Protein AF-A0A960UJ47-F1 (afdb_monomer)

Structure (mmCIF, N/CA/C/O backbone):
data_AF-A0A960UJ47-F1
#
_entry.id   AF-A0A960UJ47-F1
#
loop_
_atom_site.group_PDB
_atom_site.id
_atom_site.type_symbol
_atom_site.label_atom_id
_atom_site.label_alt_id
_atom_site.label_comp_id
_atom_site.label_asym_id
_atom_site.label_entity_id
_atom_site.label_seq_id
_atom_site.pdbx_PDB_ins_code
_atom_site.Cartn_x
_atom_site.Cartn_y
_atom_site.Cartn_z
_atom_site.occupancy
_atom_site.B_iso_or_equiv
_atom_site.auth_seq_id
_atom_site.auth_comp_id
_atom_site.auth_asym_id
_atom_site.auth_atom_id
_atom_site.pdbx_PDB_model_num
ATOM 1 N N . MET A 1 1 ? 0.747 18.000 50.242 1.00 57.09 1 MET A N 1
ATOM 2 C CA . MET A 1 1 ? 1.764 17.833 49.171 1.00 57.09 1 MET A CA 1
ATOM 3 C C . MET A 1 1 ? 2.047 16.376 48.770 1.00 57.09 1 MET A C 1
ATOM 5 O O . MET A 1 1 ? 2.475 16.151 47.645 1.00 57.09 1 MET A O 1
ATOM 9 N N . THR A 1 2 ? 1.786 15.368 49.611 1.00 59.59 2 THR A N 1
ATOM 10 C CA . THR A 1 2 ? 2.073 13.946 49.301 1.00 59.59 2 THR A CA 1
ATOM 11 C C . THR A 1 2 ? 1.108 13.319 48.282 1.00 59.59 2 THR A C 1
ATOM 13 O O . THR A 1 2 ? 1.510 12.462 47.501 1.00 59.59 2 THR A O 1
ATOM 16 N N . TYR A 1 3 ? -0.149 13.775 48.247 1.00 59.59 3 TYR A N 1
ATOM 17 C CA . TYR A 1 3 ? -1.187 13.257 47.341 1.00 59.59 3 TYR A CA 1
ATOM 18 C C . TYR A 1 3 ? -0.952 13.652 45.871 1.00 59.59 3 TYR A C 1
ATOM 20 O O . TYR A 1 3 ? -1.046 12.808 44.986 1.00 59.59 3 TYR A O 1
ATOM 28 N N . GLN A 1 4 ? -0.541 14.901 45.612 1.00 64.44 4 GLN A N 1
ATOM 29 C CA . GLN A 1 4 ? -0.205 15.382 44.262 1.00 64.44 4 GLN A CA 1
ATOM 30 C C . GLN A 1 4 ? 0.982 14.634 43.645 1.00 64.44 4 GLN A C 1
ATOM 32 O O . GLN A 1 4 ? 0.950 14.312 42.463 1.00 64.44 4 GLN A O 1
ATOM 37 N N . ARG A 1 5 ? 2.008 14.306 44.444 1.00 65.31 5 ARG A N 1
ATOM 38 C CA . ARG A 1 5 ? 3.162 13.525 43.972 1.00 65.31 5 ARG A CA 1
ATOM 39 C C . ARG A 1 5 ? 2.775 12.097 43.579 1.00 65.31 5 ARG A C 1
ATOM 41 O O . ARG A 1 5 ? 3.246 11.619 42.558 1.00 65.31 5 ARG A O 1
ATOM 48 N N . ARG A 1 6 ? 1.880 11.445 44.335 1.00 73.69 6 ARG A N 1
ATOM 49 C CA . ARG A 1 6 ? 1.390 10.089 44.020 1.00 73.69 6 ARG A CA 1
ATOM 50 C C . ARG A 1 6 ? 0.507 10.060 42.770 1.00 73.69 6 ARG A C 1
ATOM 52 O O . ARG A 1 6 ? 0.646 9.149 41.963 1.00 73.69 6 ARG A O 1
ATOM 59 N N . LEU A 1 7 ? -0.341 11.074 42.581 1.00 74.56 7 LEU A N 1
ATOM 60 C CA . LEU A 1 7 ? -1.187 11.192 41.389 1.00 74.56 7 LEU A CA 1
ATOM 61 C C . LEU A 1 7 ? -0.347 11.354 40.109 1.00 74.56 7 LEU A C 1
ATOM 63 O O . LEU A 1 7 ? -0.623 10.709 39.101 1.00 74.56 7 LEU A O 1
ATOM 67 N N . LEU A 1 8 ? 0.718 12.163 40.172 1.00 71.31 8 LEU A N 1
ATOM 68 C CA . LEU A 1 8 ? 1.620 12.399 39.042 1.00 71.31 8 LEU A CA 1
ATOM 69 C C . LEU A 1 8 ? 2.411 11.142 38.654 1.00 71.31 8 LEU A C 1
ATOM 71 O O . LEU A 1 8 ? 2.591 10.875 37.471 1.00 71.31 8 LEU A O 1
ATOM 75 N N . THR A 1 9 ? 2.841 10.338 39.632 1.00 74.81 9 THR A N 1
ATOM 76 C CA . THR A 1 9 ? 3.524 9.061 39.369 1.00 74.81 9 THR A CA 1
ATOM 77 C C . THR A 1 9 ? 2.591 8.034 38.723 1.00 74.81 9 THR A C 1
ATOM 79 O O . THR A 1 9 ? 3.008 7.347 37.799 1.00 74.81 9 THR A O 1
ATOM 82 N N . ILE A 1 10 ? 1.324 7.955 39.148 1.00 77.12 10 ILE A N 1
ATOM 83 C CA . ILE A 1 10 ? 0.337 7.040 38.547 1.00 77.12 10 ILE A CA 1
ATOM 84 C C . ILE A 1 10 ? 0.025 7.449 37.100 1.00 77.12 10 ILE A C 1
ATOM 86 O O . ILE A 1 10 ? 0.052 6.603 36.211 1.00 77.12 10 ILE A O 1
ATOM 90 N N . LEU A 1 11 ? -0.190 8.743 36.842 1.00 71.19 11 LEU A N 1
ATOM 91 C CA . LEU A 1 11 ? -0.388 9.273 35.485 1.00 71.19 11 LEU A CA 1
ATOM 92 C C . LEU A 1 11 ? 0.825 9.025 34.577 1.00 71.19 11 LEU A C 1
ATOM 94 O O . LEU A 1 11 ? 0.652 8.683 33.410 1.00 71.19 11 LEU A O 1
ATOM 98 N N . LEU A 1 12 ? 2.044 9.138 35.112 1.00 69.88 12 LEU A N 1
ATOM 99 C CA . LEU A 1 12 ? 3.274 8.849 34.373 1.00 69.88 12 LEU A CA 1
ATOM 100 C C . LEU A 1 12 ? 3.396 7.357 34.020 1.00 69.88 12 LEU A C 1
ATOM 102 O O . LEU A 1 12 ? 3.723 7.027 32.884 1.00 69.88 12 LEU A O 1
ATOM 106 N N . VAL A 1 13 ? 3.094 6.453 34.959 1.00 65.81 13 VAL A N 1
ATOM 107 C CA . VAL A 1 13 ? 3.124 4.997 34.720 1.00 65.81 13 VAL A CA 1
ATOM 108 C C . VAL A 1 13 ? 2.064 4.583 33.696 1.00 65.81 13 VAL A C 1
ATOM 110 O O . VAL A 1 13 ? 2.365 3.804 32.794 1.00 65.81 13 VAL A O 1
ATOM 113 N N . ILE A 1 14 ? 0.856 5.150 33.774 1.00 61.19 14 ILE A N 1
ATOM 114 C CA . ILE A 1 14 ? -0.208 4.911 32.788 1.00 61.19 14 ILE A CA 1
ATOM 115 C C . ILE A 1 14 ? 0.196 5.455 31.408 1.00 61.19 14 ILE A C 1
ATOM 117 O O . ILE A 1 14 ? -0.002 4.773 30.406 1.00 61.19 14 ILE A O 1
ATOM 121 N N . GLY A 1 15 ? 0.819 6.636 31.339 1.00 59.34 15 GLY A N 1
ATOM 122 C CA . GLY A 1 15 ? 1.296 7.220 30.080 1.00 59.34 15 GLY A CA 1
ATOM 123 C C . GLY A 1 15 ? 2.399 6.399 29.398 1.00 59.34 15 GLY A C 1
ATOM 124 O O . GLY A 1 15 ? 2.394 6.237 28.175 1.00 59.34 15 GLY A O 1
ATOM 125 N N . VAL A 1 16 ? 3.316 5.816 30.176 1.00 56.25 16 VAL A N 1
ATOM 126 C CA . VAL A 1 16 ? 4.362 4.924 29.646 1.00 56.25 16 VAL A CA 1
ATOM 127 C C . VAL A 1 16 ? 3.775 3.568 29.233 1.00 56.25 16 VAL A C 1
ATOM 129 O O . VAL A 1 16 ? 4.131 3.052 28.177 1.00 56.25 16 VAL A O 1
ATOM 132 N N . ALA A 1 17 ? 2.816 3.022 29.988 1.00 55.81 17 ALA A N 1
ATOM 133 C CA . ALA A 1 17 ? 2.132 1.781 29.618 1.00 55.81 17 ALA A CA 1
ATOM 134 C C . ALA A 1 17 ? 1.283 1.933 28.340 1.00 55.81 17 ALA A C 1
ATOM 136 O O . ALA A 1 17 ? 1.269 1.037 27.500 1.00 55.81 17 ALA A O 1
ATOM 137 N N . ALA A 1 18 ? 0.630 3.084 28.150 1.00 53.47 18 ALA A N 1
ATOM 138 C CA . ALA A 1 18 ? -0.216 3.347 26.987 1.00 53.47 18 ALA A CA 1
ATOM 139 C C . ALA A 1 18 ? 0.575 3.474 25.671 1.00 53.47 18 ALA A C 1
ATOM 141 O O . ALA A 1 18 ? 0.093 3.049 24.622 1.00 53.47 18 ALA A O 1
ATOM 142 N N . SER A 1 19 ? 1.804 4.003 25.709 1.00 51.50 19 SER A N 1
ATOM 143 C CA . SER A 1 19 ? 2.655 4.109 24.509 1.00 51.50 19 SER A CA 1
ATOM 144 C C . SER A 1 19 ? 3.286 2.772 24.085 1.00 51.50 19 SER A C 1
ATOM 146 O O . SER A 1 19 ? 3.607 2.594 22.911 1.00 51.50 19 SER A O 1
ATOM 148 N N . GLY A 1 20 ? 3.381 1.795 24.996 1.00 55.72 20 GLY A N 1
ATOM 149 C CA . GLY A 1 20 ? 3.789 0.419 24.685 1.00 55.72 20 GLY A CA 1
ATOM 150 C C . GLY A 1 20 ? 2.740 -0.402 23.918 1.00 55.72 20 GLY A C 1
ATOM 151 O O . GLY A 1 20 ? 3.090 -1.405 23.294 1.00 55.72 20 GLY A O 1
ATOM 152 N N . CYS A 1 21 ? 1.472 0.023 23.913 1.00 72.25 21 CYS A N 1
ATOM 153 C CA . CYS A 1 21 ? 0.375 -0.739 23.310 1.00 72.25 21 CYS A CA 1
ATOM 154 C C . CYS A 1 21 ? 0.414 -0.763 21.775 1.00 72.25 21 CYS A C 1
ATOM 156 O O . CYS A 1 21 ? 0.176 -1.813 21.182 1.00 72.25 21 CYS A O 1
ATOM 158 N N . VAL A 1 22 ? 0.748 0.359 21.128 1.00 76.94 22 VAL A N 1
ATOM 159 C CA . VAL A 1 22 ? 0.740 0.464 19.654 1.00 76.94 22 VAL A CA 1
ATOM 160 C C . VAL A 1 22 ? 1.832 -0.413 19.042 1.00 76.94 22 VAL A C 1
ATOM 162 O O . VAL A 1 22 ? 1.564 -1.233 18.169 1.00 76.94 22 VAL A O 1
ATOM 165 N N . TYR A 1 23 ? 3.070 -0.299 19.537 1.00 78.81 23 TYR A N 1
ATOM 166 C CA . TYR A 1 23 ? 4.195 -1.073 19.005 1.00 78.81 23 TYR A CA 1
ATOM 167 C C . TYR A 1 23 ? 3.982 -2.583 19.174 1.00 78.81 23 TYR A C 1
ATOM 169 O O . TYR A 1 23 ? 4.289 -3.365 18.276 1.00 78.81 23 TYR A O 1
ATOM 177 N N . TRP A 1 24 ? 3.423 -3.004 20.309 1.00 83.94 24 TRP A N 1
ATOM 178 C CA . TRP A 1 24 ? 3.125 -4.412 20.540 1.00 83.94 24 TRP A CA 1
ATOM 179 C C . TRP A 1 24 ? 2.003 -4.933 19.633 1.00 83.94 24 TRP A C 1
ATOM 181 O O . TRP A 1 24 ? 2.104 -6.053 19.135 1.00 83.94 24 TRP A O 1
ATOM 191 N N . ARG A 1 25 ? 0.970 -4.123 19.355 1.00 88.19 25 ARG A N 1
ATOM 192 C CA . ARG A 1 25 ? -0.069 -4.474 18.373 1.00 88.19 25 ARG A CA 1
ATOM 193 C C . ARG A 1 25 ? 0.484 -4.570 16.956 1.00 88.19 25 ARG A C 1
ATOM 195 O O . ARG A 1 25 ? 0.167 -5.534 16.273 1.00 88.19 25 ARG A O 1
ATOM 202 N N . LEU A 1 26 ? 1.366 -3.658 16.548 1.00 87.94 26 LEU A N 1
ATOM 203 C CA . LEU A 1 26 ? 2.057 -3.734 15.255 1.00 87.94 26 LEU A CA 1
ATOM 204 C C . LEU A 1 26 ? 2.930 -4.989 15.131 1.00 87.94 26 LEU A C 1
ATOM 206 O O . LEU A 1 26 ? 2.927 -5.643 14.092 1.00 87.94 26 LEU A O 1
ATOM 210 N N . LEU A 1 27 ? 3.643 -5.362 16.197 1.00 89.06 27 LEU A N 1
ATOM 211 C CA . LEU A 1 27 ? 4.425 -6.598 16.222 1.00 89.06 27 LEU A CA 1
ATOM 212 C C . LEU A 1 27 ? 3.527 -7.838 16.116 1.00 89.06 27 LEU A C 1
ATOM 214 O O . LEU A 1 27 ? 3.830 -8.756 15.363 1.00 89.06 27 LEU A O 1
ATOM 218 N N . LYS A 1 28 ? 2.400 -7.863 16.833 1.00 92.62 28 LYS A N 1
ATOM 219 C CA . LYS A 1 28 ? 1.415 -8.943 16.700 1.00 92.62 28 LYS A CA 1
ATOM 220 C C . LYS A 1 28 ? 0.797 -9.004 15.312 1.00 92.62 28 LYS A C 1
ATOM 222 O O . LYS A 1 28 ? 0.645 -10.092 14.779 1.00 92.62 28 LYS A O 1
ATOM 227 N N . PHE A 1 29 ? 0.476 -7.855 14.730 1.00 93.56 29 PHE A N 1
ATOM 228 C CA . PHE A 1 29 ? -0.033 -7.770 13.369 1.00 93.56 29 PHE A CA 1
ATOM 229 C C . PHE A 1 29 ? 0.982 -8.329 12.364 1.00 93.56 29 PHE A C 1
ATOM 231 O O . PHE A 1 29 ? 0.607 -9.107 11.496 1.00 93.56 29 PHE A O 1
ATOM 238 N N . LYS A 1 30 ? 2.281 -8.043 12.540 1.00 93.56 30 LYS A N 1
ATOM 239 C CA . LYS A 1 30 ? 3.348 -8.691 11.761 1.00 93.56 30 LYS A CA 1
ATOM 240 C C . LYS A 1 30 ? 3.306 -10.217 11.894 1.00 93.56 30 LYS A C 1
ATOM 242 O O . LYS A 1 30 ? 3.358 -10.900 10.884 1.00 93.56 30 LYS A O 1
ATOM 247 N N . HIS A 1 31 ? 3.150 -10.760 13.101 1.00 94.38 31 HIS A N 1
ATOM 248 C CA . HIS A 1 31 ? 2.992 -12.211 13.272 1.00 94.38 31 HIS A CA 1
ATOM 249 C C . HIS A 1 31 ? 1.725 -12.760 12.596 1.00 94.38 31 HIS A C 1
ATOM 251 O O . HIS A 1 31 ? 1.772 -13.826 12.004 1.00 94.38 31 HIS A O 1
ATOM 257 N N . GLN A 1 32 ? 0.612 -12.021 12.592 1.00 96.06 32 GLN A N 1
ATOM 258 C CA . GLN A 1 32 ? -0.582 -12.441 11.847 1.00 96.06 32 GLN A CA 1
ATOM 259 C C . GLN A 1 32 ? -0.364 -12.481 10.333 1.00 96.06 32 GLN A C 1
ATOM 261 O O . GLN A 1 32 ? -1.009 -13.275 9.653 1.00 96.06 32 GLN A O 1
ATOM 266 N N . LEU A 1 33 ? 0.497 -11.610 9.798 1.00 95.12 33 LEU A N 1
ATOM 267 C CA . LEU A 1 33 ? 0.878 -11.647 8.387 1.00 95.12 33 LEU A CA 1
ATOM 268 C C . LEU A 1 33 ? 1.741 -12.872 8.071 1.00 95.12 33 LEU A C 1
ATOM 270 O O . LEU A 1 33 ? 1.636 -13.395 6.971 1.00 95.12 33 LEU A O 1
ATOM 274 N N . ASP A 1 34 ? 2.541 -13.353 9.025 1.00 93.25 34 ASP A N 1
ATOM 275 C CA . ASP A 1 34 ? 3.292 -14.606 8.880 1.00 93.25 34 ASP A CA 1
ATOM 276 C C . ASP A 1 34 ? 2.335 -15.804 8.761 1.00 93.25 34 ASP A C 1
ATOM 278 O O . ASP A 1 34 ? 2.416 -16.597 7.825 1.00 93.25 34 ASP A O 1
ATOM 282 N N . ASP A 1 35 ? 1.314 -15.836 9.621 1.00 95.00 35 ASP A N 1
ATOM 283 C CA . ASP A 1 35 ? 0.220 -16.811 9.586 1.00 95.00 35 ASP A CA 1
ATOM 284 C C . ASP A 1 35 ? -0.969 -16.305 8.737 1.00 95.00 35 ASP A C 1
ATOM 286 O O . ASP A 1 35 ? -2.129 -16.291 9.179 1.00 95.00 35 ASP A O 1
ATOM 290 N N . PHE A 1 36 ? -0.686 -15.847 7.507 1.00 94.12 36 PHE A N 1
ATOM 291 C CA . PHE A 1 36 ? -1.643 -15.095 6.682 1.00 94.12 36 PHE A CA 1
ATOM 292 C C . PHE A 1 36 ? -2.984 -15.816 6.502 1.00 94.12 36 PHE A C 1
ATOM 294 O O . PHE A 1 36 ? -4.036 -15.232 6.742 1.00 94.12 36 PHE A O 1
ATOM 301 N N . HIS A 1 37 ? -2.969 -17.089 6.096 1.00 93.31 37 HIS A N 1
ATOM 302 C CA . HIS A 1 37 ? -4.192 -17.839 5.780 1.00 93.31 37 HIS A CA 1
ATOM 303 C C . HIS A 1 37 ? -5.064 -18.153 7.001 1.00 93.31 37 HIS A C 1
ATOM 305 O O . HIS A 1 37 ? -6.250 -18.456 6.837 1.00 93.31 37 HIS A O 1
ATOM 311 N N . GLU A 1 38 ? -4.507 -18.093 8.211 1.00 96.12 38 GLU A N 1
ATOM 312 C CA . GLU A 1 38 ? -5.267 -18.254 9.451 1.00 96.12 38 GLU A CA 1
ATOM 313 C C . GLU A 1 38 ? -5.948 -16.946 9.858 1.00 96.12 38 GLU A C 1
ATOM 315 O O . GLU A 1 38 ? -7.085 -16.965 10.335 1.00 96.12 38 GLU A O 1
ATOM 320 N N . ASN A 1 39 ? -5.284 -15.811 9.622 1.00 97.12 39 ASN A N 1
ATOM 321 C CA . ASN A 1 39 ? -5.702 -14.503 10.124 1.00 97.12 39 ASN A CA 1
ATOM 322 C C . ASN A 1 39 ? -6.411 -13.626 9.091 1.00 97.12 39 ASN A C 1
ATOM 324 O O . ASN A 1 39 ? -7.158 -12.723 9.474 1.00 97.12 39 ASN A O 1
ATOM 328 N N . PHE A 1 40 ? -6.222 -13.895 7.802 1.00 95.69 40 PHE A N 1
ATOM 329 C CA . PHE A 1 40 ? -6.748 -13.087 6.715 1.00 95.69 40 PHE A CA 1
ATOM 330 C C . PHE A 1 40 ? -7.309 -13.937 5.575 1.00 95.69 40 PHE A C 1
ATOM 332 O O . PHE A 1 40 ? -6.947 -15.097 5.370 1.00 95.69 40 PHE A O 1
ATOM 339 N N . ALA A 1 41 ? -8.212 -13.337 4.808 1.00 93.25 41 ALA A N 1
ATOM 340 C CA . ALA A 1 41 ? -8.701 -13.898 3.559 1.00 93.25 41 ALA A CA 1
ATOM 341 C C . ALA A 1 41 ? -9.044 -12.780 2.577 1.00 93.25 41 ALA A C 1
ATOM 343 O O . ALA A 1 41 ? -9.567 -11.743 2.982 1.00 93.25 41 ALA A O 1
ATOM 344 N N . PHE A 1 42 ? -8.797 -13.013 1.290 1.00 89.81 42 PHE A N 1
ATOM 345 C CA . PHE A 1 42 ? -9.392 -12.190 0.246 1.00 89.81 42 PHE A CA 1
ATOM 346 C C . PHE A 1 42 ? -10.830 -12.635 0.008 1.00 89.81 42 PHE A C 1
ATOM 348 O O . PHE A 1 42 ? -11.111 -13.830 -0.110 1.00 89.81 42 PHE A O 1
ATOM 355 N N . GLN A 1 43 ? -11.745 -11.673 -0.030 1.00 88.12 43 GLN A N 1
ATOM 356 C CA . GLN A 1 43 ? -13.123 -11.932 -0.406 1.00 88.12 43 GLN A CA 1
ATOM 357 C C . GLN A 1 43 ? -13.211 -11.999 -1.933 1.00 88.12 43 GLN A C 1
ATOM 359 O O . GLN A 1 43 ? -12.829 -11.059 -2.623 1.00 88.12 43 GLN A O 1
ATOM 364 N N . SER A 1 44 ? -13.709 -13.118 -2.463 1.00 64.12 44 SER A N 1
ATOM 365 C CA . SER A 1 44 ? -13.879 -13.342 -3.905 1.00 64.12 44 SER A CA 1
ATOM 366 C C . SER A 1 44 ? -15.120 -12.622 -4.454 1.00 64.12 44 SER A C 1
ATOM 368 O O . SER A 1 44 ? -16.012 -13.254 -5.021 1.00 64.12 44 SER A O 1
ATOM 370 N N . ASP A 1 45 ? -15.219 -11.311 -4.239 1.00 65.44 45 ASP A N 1
ATOM 371 C CA . ASP A 1 45 ? -16.251 -10.457 -4.831 1.00 65.44 45 ASP A CA 1
ATOM 372 C C . ASP A 1 45 ? -15.644 -9.349 -5.713 1.00 65.44 45 ASP A C 1
ATOM 374 O O . ASP A 1 45 ? -14.454 -9.351 -6.023 1.00 65.44 45 ASP A O 1
ATOM 378 N N . SER A 1 46 ? -16.480 -8.429 -6.207 1.00 57.62 46 SER A N 1
ATOM 379 C CA . SER A 1 46 ? -16.057 -7.345 -7.107 1.00 57.62 46 SER A CA 1
ATOM 380 C C . SER A 1 46 ? -15.124 -6.319 -6.454 1.00 57.62 46 SER A C 1
ATOM 382 O O . SER A 1 46 ? -14.567 -5.470 -7.151 1.00 57.62 46 SER A O 1
ATOM 384 N N . THR A 1 47 ? -14.988 -6.355 -5.129 1.00 64.44 47 THR A N 1
ATOM 385 C CA . THR A 1 47 ? -14.154 -5.452 -4.342 1.00 64.44 47 THR A CA 1
ATOM 386 C C . THR A 1 47 ? -12.972 -6.233 -3.798 1.00 64.44 47 THR A C 1
ATOM 388 O O . THR A 1 47 ? -13.125 -7.144 -2.996 1.00 64.44 47 THR A O 1
ATOM 391 N N . TYR A 1 48 ? -11.767 -5.881 -4.231 1.00 85.50 48 TYR A N 1
ATOM 392 C CA . TYR A 1 48 ? -10.543 -6.545 -3.793 1.00 85.50 48 TYR A CA 1
ATOM 393 C C . TYR A 1 48 ? -10.260 -6.221 -2.327 1.00 85.50 48 TYR A C 1
ATOM 395 O O . TYR A 1 48 ? -9.608 -5.229 -1.991 1.00 85.50 48 TYR A O 1
ATOM 403 N N . THR A 1 49 ? -10.849 -7.051 -1.469 1.00 92.75 49 THR A N 1
ATOM 404 C CA . THR A 1 49 ? -11.035 -6.793 -0.046 1.00 92.75 49 THR A CA 1
ATOM 405 C C . THR A 1 49 ? -10.315 -7.855 0.753 1.00 92.75 49 THR A C 1
ATOM 407 O O . THR A 1 49 ? -10.623 -9.044 0.653 1.00 92.75 49 THR A O 1
ATOM 410 N N . LEU A 1 50 ? -9.378 -7.418 1.583 1.00 93.94 50 LEU A N 1
ATOM 411 C CA . LEU A 1 50 ? -8.792 -8.238 2.626 1.00 93.94 50 LEU A CA 1
ATOM 412 C C . LEU A 1 50 ? -9.680 -8.170 3.862 1.00 93.94 50 LEU A C 1
ATOM 414 O O . LEU A 1 50 ? -9.922 -7.092 4.405 1.00 93.94 50 LEU A O 1
ATOM 418 N N . VAL A 1 51 ? -10.134 -9.325 4.325 1.00 95.62 51 VAL A N 1
ATOM 419 C CA . VAL A 1 51 ? -10.897 -9.471 5.561 1.00 95.62 51 VAL A CA 1
ATOM 420 C C . VAL A 1 51 ? -9.971 -10.011 6.641 1.00 95.62 51 VAL A C 1
ATOM 422 O O . VAL A 1 51 ? -9.329 -11.045 6.450 1.00 95.62 51 VAL A O 1
ATOM 425 N N . SER A 1 52 ? -9.913 -9.323 7.780 1.00 96.62 52 SER A N 1
ATOM 426 C CA . SER A 1 52 ? -9.247 -9.820 8.980 1.00 96.62 52 SER A CA 1
ATOM 427 C C . SER A 1 52 ? -10.210 -10.697 9.774 1.00 96.62 52 SER A C 1
ATOM 429 O O . SER A 1 52 ? -11.305 -10.272 10.131 1.00 96.62 52 SER A O 1
ATOM 431 N N . ARG A 1 53 ? -9.802 -11.934 10.055 1.00 97.12 53 ARG A N 1
ATOM 432 C CA . ARG A 1 53 ? -10.562 -12.876 10.893 1.00 97.12 53 ARG A CA 1
ATOM 433 C C . ARG A 1 53 ? -10.360 -12.611 12.381 1.00 97.12 53 ARG A C 1
ATOM 435 O O . ARG A 1 53 ? -11.231 -12.917 13.187 1.00 97.12 53 ARG A O 1
ATOM 442 N N . HIS A 1 54 ? -9.209 -12.045 12.729 1.00 96.25 54 HIS A N 1
ATOM 443 C CA . HIS A 1 54 ? -8.810 -11.741 14.098 1.00 96.25 54 HIS A CA 1
ATOM 444 C C . HIS A 1 54 ? -8.265 -10.305 14.146 1.00 96.25 54 HIS A C 1
ATOM 446 O O . HIS A 1 54 ? -7.050 -10.118 14.232 1.00 96.25 54 HIS A O 1
ATOM 452 N N . PRO A 1 55 ? -9.124 -9.281 14.027 1.00 95.88 55 PRO A N 1
ATOM 453 C CA . PRO A 1 55 ? -8.671 -7.903 13.903 1.00 95.88 55 PRO A CA 1
ATOM 454 C C . PRO A 1 55 ? -7.969 -7.438 15.190 1.00 95.88 55 PRO A C 1
ATOM 456 O O . PRO A 1 55 ? -8.437 -7.688 16.301 1.00 95.88 55 PRO A O 1
ATOM 459 N N . LEU A 1 56 ? -6.811 -6.786 15.041 1.00 94.62 56 LEU A N 1
ATOM 460 C CA . LEU A 1 56 ? -5.979 -6.324 16.166 1.00 94.62 56 LEU A CA 1
ATOM 461 C C . LEU A 1 56 ? -5.693 -4.824 16.152 1.00 94.62 56 LEU A C 1
ATOM 463 O O . LEU A 1 56 ? -5.539 -4.233 17.220 1.00 94.62 56 LEU A O 1
ATOM 467 N N . LEU A 1 57 ? -5.542 -4.232 14.966 1.00 95.12 57 LEU A N 1
ATOM 468 C CA . LEU A 1 57 ? -5.193 -2.820 14.823 1.00 95.12 57 LEU A CA 1
ATOM 469 C C . LEU A 1 57 ? -6.428 -1.963 15.049 1.00 95.12 57 LEU A C 1
ATOM 471 O O . LEU A 1 57 ? -7.464 -2.241 14.453 1.00 95.12 57 LEU A O 1
ATOM 475 N N . SER A 1 58 ? -6.315 -0.925 15.872 1.00 94.75 58 SER A N 1
ATOM 476 C CA . SER A 1 58 ? -7.426 -0.005 16.088 1.00 94.75 58 SER A CA 1
ATOM 477 C C . SER A 1 58 ? -7.466 1.134 15.066 1.00 94.75 58 SER A C 1
ATOM 479 O O . SER A 1 58 ? -6.472 1.397 14.380 1.00 94.75 58 SER A O 1
ATOM 481 N N . GLY A 1 59 ? -8.573 1.878 15.004 1.00 93.19 59 GLY A N 1
ATOM 482 C CA . GLY A 1 59 ? -8.652 3.120 14.231 1.00 93.19 59 GLY A CA 1
ATOM 483 C C . GLY A 1 59 ? -7.541 4.101 14.607 1.00 93.19 59 GLY A C 1
ATOM 484 O O . GLY A 1 59 ? -6.885 4.669 13.737 1.00 93.19 59 GLY A O 1
ATOM 485 N N . GLY A 1 60 ? -7.247 4.223 15.904 1.00 91.81 60 GLY A N 1
ATOM 486 C CA . GLY A 1 60 ? -6.137 5.042 16.396 1.00 91.81 60 GLY A CA 1
ATOM 487 C C . GLY A 1 60 ? -4.747 4.559 15.955 1.00 91.81 60 GLY A C 1
ATOM 488 O O . GLY A 1 60 ? -3.857 5.388 15.761 1.00 91.81 60 GLY A O 1
ATOM 489 N N . ASP A 1 61 ? -4.544 3.250 15.764 1.00 92.06 61 ASP A N 1
ATOM 490 C CA . ASP A 1 61 ? -3.288 2.729 15.206 1.00 92.06 61 ASP A CA 1
ATOM 491 C C . ASP A 1 61 ? -3.137 3.142 13.738 1.00 92.06 61 ASP A C 1
ATOM 493 O O . ASP A 1 61 ? -2.070 3.611 13.340 1.00 92.06 61 ASP A O 1
ATOM 497 N N . ILE A 1 62 ? -4.210 3.028 12.948 1.00 92.06 62 ILE A N 1
ATOM 498 C CA . ILE A 1 62 ? -4.215 3.440 11.539 1.00 92.06 62 ILE A CA 1
ATOM 499 C C . ILE A 1 62 ? -4.020 4.950 11.411 1.00 92.06 62 ILE A C 1
ATOM 501 O O . ILE A 1 62 ? -3.157 5.380 10.649 1.00 92.06 62 ILE A O 1
ATOM 505 N N . ASP A 1 63 ? -4.707 5.759 12.217 1.00 88.88 63 ASP A N 1
ATOM 506 C CA . ASP A 1 63 ? -4.497 7.212 12.253 1.00 88.88 63 ASP A CA 1
ATOM 507 C C . ASP A 1 63 ? -3.051 7.566 12.639 1.00 88.88 63 ASP A C 1
ATOM 509 O O . ASP A 1 63 ? -2.464 8.506 12.100 1.00 88.88 63 ASP A O 1
ATOM 513 N N . GLY A 1 64 ? -2.449 6.789 13.544 1.00 86.62 64 GLY A N 1
ATOM 514 C CA . GLY A 1 64 ? -1.056 6.939 13.956 1.00 86.62 64 GLY A CA 1
ATOM 515 C C . GLY A 1 64 ? -0.037 6.590 12.868 1.00 86.62 64 GLY A C 1
ATOM 516 O O . GLY A 1 64 ? 1.033 7.194 12.846 1.00 86.62 64 GLY A O 1
ATOM 517 N N . ILE A 1 65 ? -0.353 5.648 11.974 1.00 86.62 65 ILE A N 1
ATOM 518 C CA . ILE A 1 65 ? 0.495 5.257 10.831 1.00 86.62 65 ILE A CA 1
ATOM 519 C C . ILE A 1 65 ? 0.318 6.232 9.667 1.00 86.62 65 ILE A C 1
ATOM 521 O O . ILE A 1 65 ? 1.297 6.689 9.079 1.00 86.62 65 ILE A O 1
ATOM 525 N N . MET A 1 66 ? -0.933 6.554 9.334 1.00 87.38 66 MET A N 1
ATOM 526 C CA . MET A 1 66 ? -1.260 7.464 8.239 1.00 87.38 66 MET A CA 1
ATOM 527 C C . MET A 1 66 ? -0.815 8.891 8.582 1.00 87.38 66 MET A C 1
ATOM 529 O O . MET A 1 66 ? -0.365 9.635 7.714 1.00 87.38 66 MET A O 1
ATOM 533 N N . GLU A 1 67 ? -0.912 9.276 9.860 1.00 87.38 67 GLU A N 1
ATOM 534 C CA . GLU A 1 67 ? -0.603 10.610 10.390 1.00 87.38 67 GLU A CA 1
ATOM 535 C C . GLU A 1 67 ? -1.308 11.764 9.646 1.00 87.38 67 GLU A C 1
ATOM 537 O O . GLU A 1 67 ? -0.862 12.922 9.680 1.00 87.38 67 GLU A O 1
ATOM 542 N N . VAL A 1 68 ? -2.402 11.435 8.962 1.00 87.50 68 VAL A N 1
ATOM 543 C CA . VAL A 1 68 ? -3.256 12.307 8.159 1.00 87.50 68 VAL A CA 1
ATOM 544 C C . VAL A 1 68 ? -4.700 11.844 8.310 1.00 87.50 68 VAL A C 1
ATOM 546 O O . VAL A 1 68 ? -4.969 10.653 8.457 1.00 87.50 68 VAL A O 1
ATOM 549 N N . GLU A 1 69 ? -5.625 12.798 8.266 1.00 88.44 69 GLU A N 1
ATOM 550 C CA . GLU A 1 69 ? -7.056 12.504 8.287 1.00 88.44 69 GLU A CA 1
ATOM 551 C C . GLU A 1 69 ? -7.490 11.821 6.982 1.00 88.44 69 GLU A C 1
ATOM 553 O O . GLU A 1 69 ? -6.985 12.198 5.916 1.00 88.44 69 GLU A O 1
ATOM 558 N N . PRO A 1 70 ? -8.431 10.861 7.039 1.00 92.50 70 PRO A N 1
ATOM 559 C CA . PRO A 1 70 ? -9.025 10.291 5.838 1.00 92.50 70 PRO A CA 1
ATOM 560 C C . PRO A 1 70 ? -9.752 11.363 5.020 1.00 92.50 70 PRO A C 1
ATOM 562 O O . PRO A 1 70 ? -10.254 12.356 5.554 1.00 92.50 70 PRO A O 1
ATOM 565 N N . THR A 1 71 ? -9.819 11.145 3.711 1.00 93.00 71 THR A N 1
ATOM 566 C CA . THR A 1 71 ? -10.574 11.977 2.768 1.00 93.00 71 THR A CA 1
ATOM 567 C C . THR A 1 71 ? -12.074 11.916 3.062 1.00 93.00 71 THR A C 1
ATOM 569 O O . THR A 1 71 ? -12.760 12.933 2.980 1.00 93.00 71 THR A O 1
ATOM 572 N N . GLU A 1 72 ? -12.580 10.744 3.450 1.00 93.38 72 GLU A N 1
ATOM 573 C CA . GLU A 1 72 ? -13.979 10.539 3.828 1.00 93.38 72 GLU A CA 1
ATOM 574 C C . GLU A 1 72 ? -14.079 9.589 5.030 1.00 93.38 72 GLU A C 1
ATOM 576 O O . GLU A 1 72 ? -13.294 8.650 5.167 1.00 93.38 72 GLU A O 1
ATOM 581 N N . ARG A 1 73 ? -15.071 9.830 5.896 1.00 95.00 73 ARG A N 1
ATOM 582 C CA . ARG A 1 73 ? -15.518 8.877 6.917 1.00 95.00 73 ARG A CA 1
ATOM 583 C C . ARG A 1 73 ? -16.995 8.579 6.702 1.00 95.00 73 ARG A C 1
ATOM 585 O O . ARG A 1 73 ? -17.788 9.511 6.578 1.00 95.00 73 ARG A O 1
ATOM 592 N N . ALA A 1 74 ? -17.373 7.307 6.687 1.00 95.56 74 ALA A N 1
ATOM 593 C CA . ALA A 1 74 ? -18.763 6.908 6.492 1.00 95.56 74 ALA A CA 1
ATOM 594 C C . ALA A 1 74 ? -19.088 5.619 7.243 1.00 95.56 74 ALA A C 1
ATOM 596 O O . ALA A 1 74 ? -18.269 4.713 7.301 1.00 95.56 74 ALA A O 1
ATOM 597 N N . THR A 1 75 ? -20.308 5.484 7.760 1.00 96.50 75 THR A N 1
ATOM 598 C CA . THR A 1 75 ? -20.772 4.213 8.336 1.00 96.50 75 THR A CA 1
ATOM 599 C C . THR A 1 75 ? -21.590 3.457 7.298 1.00 96.50 75 THR A C 1
ATOM 601 O O . THR A 1 75 ? -22.615 3.960 6.833 1.00 96.50 75 THR A O 1
ATOM 604 N N . ARG A 1 76 ? -21.141 2.261 6.900 1.00 94.56 76 ARG A N 1
ATOM 605 C CA . ARG A 1 76 ? -21.797 1.445 5.863 1.00 94.56 76 ARG A CA 1
ATOM 606 C C . ARG A 1 76 ? -21.706 -0.033 6.229 1.00 94.56 76 ARG A C 1
ATOM 608 O O . ARG A 1 76 ? -20.623 -0.539 6.502 1.00 94.56 76 ARG A O 1
ATOM 615 N N . GLY A 1 77 ? -22.850 -0.721 6.234 1.00 91.31 77 GLY A N 1
ATOM 616 C CA . GLY A 1 77 ? -22.909 -2.156 6.543 1.00 91.31 77 GLY A CA 1
ATOM 617 C C . GLY A 1 77 ? -22.455 -2.511 7.965 1.00 91.31 77 GLY A C 1
ATOM 618 O O . GLY A 1 77 ? -21.896 -3.580 8.159 1.00 91.31 77 GLY A O 1
ATOM 619 N N . GLY A 1 78 ? -22.650 -1.610 8.935 1.00 94.00 78 GLY A N 1
ATOM 620 C CA . GLY A 1 78 ? -22.216 -1.802 10.325 1.00 94.00 78 GLY A CA 1
ATOM 621 C C . GLY A 1 78 ? -20.751 -1.448 10.603 1.00 94.00 78 GLY A C 1
ATOM 622 O O . GLY A 1 78 ? -20.365 -1.416 11.763 1.00 94.00 78 GLY A O 1
ATOM 623 N N . LEU A 1 79 ? -19.963 -1.118 9.576 1.00 96.75 79 LEU A N 1
ATOM 624 C CA . LEU A 1 79 ? -18.561 -0.722 9.716 1.00 96.75 79 LEU A CA 1
ATOM 625 C C . LEU A 1 79 ? -18.401 0.797 9.639 1.00 96.75 79 LEU A C 1
ATOM 627 O O . LEU A 1 79 ? -19.068 1.455 8.831 1.00 96.75 79 LEU A O 1
ATOM 631 N N . GLU A 1 80 ? -17.481 1.347 10.430 1.00 97.81 80 GLU A N 1
ATOM 632 C CA . GLU A 1 80 ? -16.922 2.680 10.186 1.00 97.81 80 GLU A CA 1
ATOM 633 C C . GLU A 1 80 ? -15.861 2.558 9.090 1.00 97.81 80 GLU A C 1
ATOM 635 O O . GLU A 1 80 ? -14.878 1.847 9.252 1.00 97.81 80 GLU A O 1
ATOM 640 N N . TRP A 1 81 ? -16.053 3.238 7.968 1.00 97.56 81 TRP A N 1
ATOM 641 C CA . TRP A 1 81 ? -15.106 3.285 6.862 1.00 97.56 81 TRP A CA 1
ATOM 642 C C . TRP A 1 81 ? -14.311 4.580 6.879 1.00 97.56 81 TRP A C 1
ATOM 644 O O . TRP A 1 81 ? -14.865 5.656 7.126 1.00 97.56 81 TRP A O 1
ATOM 654 N N . ARG A 1 82 ? -13.021 4.464 6.568 1.00 96.75 82 ARG A N 1
ATOM 655 C CA . ARG A 1 82 ? -12.096 5.577 6.359 1.00 96.75 82 ARG A CA 1
ATOM 656 C C . ARG A 1 82 ? -11.451 5.437 4.989 1.00 96.75 82 ARG A C 1
ATOM 658 O O . ARG A 1 82 ? -10.695 4.491 4.759 1.00 96.75 82 ARG A O 1
ATOM 665 N N . ASP A 1 83 ? -11.729 6.393 4.113 1.00 95.56 83 ASP A N 1
ATOM 666 C CA . ASP A 1 83 ? -11.236 6.392 2.738 1.00 95.56 83 ASP A CA 1
ATOM 667 C C . ASP A 1 83 ? -10.049 7.346 2.618 1.00 95.56 83 ASP A C 1
ATOM 669 O O . ASP A 1 83 ? -10.112 8.499 3.047 1.00 95.56 83 ASP A O 1
ATOM 673 N N . TYR A 1 84 ? -8.972 6.885 1.990 1.00 94.56 84 TYR A N 1
ATOM 674 C CA . TYR A 1 84 ? -7.784 7.680 1.700 1.00 94.56 84 TYR A CA 1
ATOM 675 C C . TYR A 1 84 ? -7.579 7.727 0.188 1.00 94.56 84 TYR A C 1
ATOM 677 O O . TYR A 1 84 ? -7.124 6.751 -0.414 1.00 94.56 84 TYR A O 1
ATOM 685 N N . ALA A 1 85 ? -7.946 8.856 -0.426 1.00 95.00 85 ALA A N 1
ATOM 686 C CA . ALA A 1 85 ? -7.886 9.048 -1.870 1.00 95.00 85 ALA A CA 1
ATOM 687 C C . ALA A 1 85 ? -6.602 9.782 -2.281 1.00 95.00 85 ALA A C 1
ATOM 689 O O . ALA A 1 85 ? -6.423 10.974 -2.022 1.00 95.00 85 ALA A O 1
ATOM 690 N N . PHE A 1 86 ? -5.707 9.065 -2.950 1.00 95.06 86 PHE A N 1
ATOM 691 C CA . PHE A 1 86 ? -4.424 9.572 -3.419 1.00 95.06 86 PHE A CA 1
ATOM 692 C C . PHE A 1 86 ? -4.497 9.922 -4.905 1.00 95.06 86 PHE A C 1
ATOM 694 O O . PHE A 1 86 ? -4.518 9.043 -5.768 1.00 95.06 86 PHE A O 1
ATOM 701 N N . ALA A 1 87 ? -4.517 11.216 -5.211 1.00 95.00 87 ALA A N 1
ATOM 702 C CA . ALA A 1 87 ? -4.461 11.719 -6.577 1.00 95.00 87 ALA A CA 1
ATOM 703 C C . ALA A 1 87 ? -3.008 11.803 -7.057 1.00 95.00 87 ALA A C 1
ATOM 705 O O . ALA A 1 87 ? -2.110 12.144 -6.288 1.00 95.00 87 ALA A O 1
ATOM 706 N N . LYS A 1 88 ? -2.763 11.502 -8.331 1.00 95.50 88 LYS A N 1
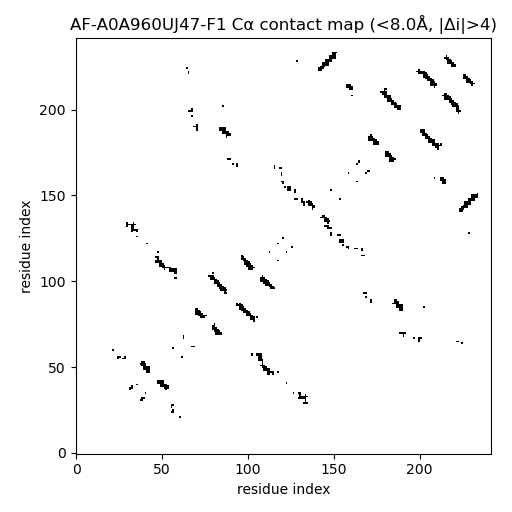ATOM 707 C CA . LYS A 1 88 ? -1.419 11.562 -8.914 1.00 95.50 88 LYS A CA 1
ATOM 708 C C . LYS A 1 88 ? -0.896 13.005 -8.980 1.00 95.50 88 LYS A C 1
ATOM 710 O O . LYS A 1 88 ? -1.667 13.937 -9.210 1.00 95.50 88 LYS A O 1
ATOM 715 N N . GLU A 1 89 ? 0.406 13.193 -8.761 1.00 93.25 89 GLU A N 1
ATOM 716 C CA . GLU A 1 89 ? 1.078 14.502 -8.759 1.00 93.25 89 GLU A CA 1
ATOM 717 C C . GLU A 1 89 ? 2.300 14.481 -9.709 1.00 93.25 89 GLU A C 1
ATOM 719 O O . GLU A 1 89 ? 3.279 13.798 -9.404 1.00 93.25 89 GLU A O 1
ATOM 724 N N . PRO A 1 90 ? 2.296 15.228 -10.834 1.00 92.88 90 PRO A N 1
ATOM 725 C CA . PRO A 1 90 ? 1.213 16.086 -11.318 1.00 92.88 90 PRO A CA 1
ATOM 726 C C . PRO A 1 90 ? -0.011 15.279 -11.803 1.00 92.88 90 PRO A C 1
ATOM 728 O O . PRO A 1 90 ? 0.133 14.106 -12.152 1.00 92.88 90 PRO A O 1
ATOM 731 N N . PRO A 1 91 ? -1.209 15.893 -11.850 1.00 91.88 91 PRO A N 1
ATOM 732 C CA . PRO A 1 91 ? -2.393 15.241 -12.401 1.00 91.88 91 PRO A CA 1
ATOM 733 C C . PRO A 1 91 ? -2.211 14.915 -13.888 1.00 91.88 91 PRO A C 1
ATOM 735 O O . PRO A 1 91 ? -1.794 15.776 -14.661 1.00 91.88 91 PRO A O 1
ATOM 738 N N . ASP A 1 92 ? -2.579 13.702 -14.298 1.00 90.50 92 ASP A N 1
ATOM 739 C CA . ASP A 1 92 ? -2.519 13.239 -15.695 1.00 90.50 92 ASP A CA 1
ATOM 740 C C . ASP A 1 92 ? -3.862 12.685 -16.211 1.00 90.50 92 ASP A C 1
ATOM 742 O O . ASP A 1 92 ? -3.928 12.090 -17.283 1.00 90.50 92 ASP A O 1
ATOM 746 N N . GLY A 1 93 ? -4.939 12.878 -15.442 1.00 88.75 93 GLY A N 1
ATOM 747 C CA . GLY A 1 93 ? -6.271 12.341 -15.730 1.00 88.75 93 GLY A CA 1
ATOM 748 C C . GLY A 1 93 ? -6.521 10.930 -15.187 1.00 88.75 93 GLY A C 1
ATOM 749 O O . GLY A 1 93 ? -7.654 10.458 -15.270 1.00 88.75 93 GLY A O 1
ATOM 750 N N . SER A 1 94 ? -5.519 10.272 -14.594 1.00 90.12 94 SER A N 1
ATOM 751 C CA . SER A 1 94 ? -5.712 8.981 -13.926 1.00 90.12 94 SER A CA 1
ATOM 752 C C . SER A 1 94 ? -6.628 9.124 -12.701 1.00 90.12 94 SER A C 1
ATOM 754 O O . SER A 1 94 ? -6.503 10.101 -11.953 1.00 90.12 94 SER A O 1
ATOM 756 N N . PRO A 1 95 ? -7.529 8.156 -12.446 1.00 91.31 95 PRO A N 1
ATOM 757 C CA . PRO A 1 95 ? -8.344 8.159 -11.237 1.00 91.31 95 PRO A CA 1
ATOM 758 C C . PRO A 1 95 ? -7.464 8.012 -9.983 1.00 91.31 95 PRO A C 1
ATOM 760 O O . PRO A 1 95 ? -6.412 7.366 -10.047 1.00 91.31 95 PRO A O 1
ATOM 763 N N . PRO A 1 96 ? -7.885 8.565 -8.830 1.00 93.69 96 PRO A N 1
ATOM 764 C CA . PRO A 1 96 ? -7.134 8.432 -7.589 1.00 93.69 96 PRO A CA 1
ATOM 765 C C . PRO A 1 96 ? -7.043 6.969 -7.138 1.00 93.69 96 PRO A C 1
ATOM 767 O O . PRO A 1 96 ? -7.932 6.153 -7.401 1.00 93.69 96 PRO A O 1
ATOM 770 N N . LEU A 1 97 ? -5.974 6.645 -6.414 1.00 94.38 97 LEU A N 1
ATOM 771 C CA . LEU A 1 97 ? -5.857 5.387 -5.684 1.00 94.38 97 LEU A CA 1
ATOM 772 C C . LEU A 1 97 ? -6.604 5.535 -4.359 1.00 94.38 97 LEU A C 1
ATOM 774 O O . LEU A 1 97 ? -6.203 6.340 -3.519 1.00 94.38 97 LEU A O 1
ATOM 778 N N . VAL A 1 98 ? -7.691 4.788 -4.178 1.00 94.56 98 VAL A N 1
ATOM 779 C CA . VAL A 1 98 ? -8.513 4.858 -2.963 1.00 94.56 98 VAL A CA 1
ATOM 780 C C . VAL A 1 98 ? -8.298 3.601 -2.135 1.00 94.56 98 VAL A C 1
ATOM 782 O O . VAL A 1 98 ? -8.681 2.514 -2.557 1.00 94.56 98 VAL A O 1
ATOM 785 N N . TYR A 1 99 ? -7.690 3.766 -0.963 1.00 94.19 99 TYR A N 1
ATOM 786 C CA . TYR A 1 99 ? -7.630 2.725 0.063 1.00 94.19 99 TYR A CA 1
ATOM 787 C C . TYR A 1 99 ? -8.775 2.944 1.042 1.00 94.19 99 TYR A C 1
ATOM 789 O O . TYR A 1 99 ? -8.951 4.071 1.512 1.00 94.19 99 TYR A O 1
ATOM 797 N N . ARG A 1 100 ? -9.529 1.891 1.368 1.00 95.88 100 ARG A N 1
ATOM 798 C CA . ARG A 1 100 ? -10.590 1.973 2.382 1.00 95.88 100 ARG A CA 1
ATOM 799 C C . ARG A 1 100 ? -10.308 1.037 3.535 1.00 95.88 100 ARG A C 1
ATOM 801 O O . ARG A 1 100 ? -10.061 -0.148 3.331 1.00 95.88 100 ARG A O 1
ATOM 808 N N . PHE A 1 101 ? -10.388 1.565 4.746 1.00 97.38 101 PHE A N 1
ATOM 809 C CA . PHE A 1 101 ? -10.209 0.803 5.974 1.00 97.38 101 PHE A CA 1
ATOM 810 C C . PHE A 1 101 ? -11.549 0.734 6.700 1.00 97.38 101 PHE A C 1
ATOM 812 O O . PHE A 1 101 ? -12.118 1.773 7.032 1.00 97.38 101 PHE A O 1
ATOM 819 N N . GLY A 1 102 ? -12.063 -0.478 6.888 1.00 97.94 102 GLY A N 1
ATOM 820 C CA . GLY A 1 102 ? -13.335 -0.751 7.546 1.00 97.94 102 GLY A CA 1
ATOM 821 C C . GLY A 1 102 ? -13.113 -1.264 8.963 1.00 97.94 102 GLY A C 1
ATOM 822 O O . GLY A 1 102 ? -12.394 -2.248 9.161 1.00 97.94 102 GLY A O 1
ATOM 823 N N . PHE A 1 103 ? -13.746 -0.610 9.931 1.00 98.19 103 PHE A N 1
ATOM 824 C CA . PHE A 1 103 ? -13.591 -0.880 11.353 1.00 98.19 103 PHE A CA 1
ATOM 825 C C . PHE A 1 103 ? -14.886 -1.426 11.960 1.00 98.19 103 PHE A C 1
ATOM 827 O O . PHE A 1 103 ? -15.957 -0.840 11.781 1.00 98.19 103 PHE A O 1
ATOM 834 N N . GLU A 1 104 ? -14.767 -2.530 12.694 1.00 97.62 104 GLU A N 1
ATOM 835 C CA . GLU A 1 104 ? -15.812 -3.120 13.537 1.00 97.62 104 GLU A CA 1
ATOM 836 C C . GLU A 1 104 ? -15.379 -2.947 14.995 1.00 97.62 104 GLU A C 1
ATOM 838 O O . GLU A 1 104 ? -14.276 -3.355 15.352 1.00 97.62 104 GLU A O 1
ATOM 843 N N . ASP A 1 105 ? -16.193 -2.283 15.820 1.00 95.50 105 ASP A N 1
ATOM 844 C CA . ASP A 1 105 ? -15.853 -1.966 17.217 1.00 95.50 105 ASP A CA 1
ATOM 845 C C . ASP A 1 105 ? -14.455 -1.319 17.389 1.00 95.50 105 ASP A C 1
ATOM 847 O O . ASP A 1 105 ? -13.686 -1.673 18.281 1.00 95.50 105 ASP A O 1
ATOM 851 N N . ASP A 1 106 ? -14.124 -0.358 16.513 1.00 95.75 106 ASP A N 1
ATOM 852 C CA . ASP A 1 106 ? -12.818 0.331 16.400 1.00 95.75 106 ASP A CA 1
ATOM 853 C C . ASP A 1 106 ? -11.641 -0.559 15.952 1.00 95.75 106 ASP A C 1
ATOM 855 O O . ASP A 1 106 ? -10.518 -0.075 15.861 1.00 95.75 106 ASP A O 1
ATOM 859 N N . LEU A 1 107 ? -11.857 -1.829 15.603 1.00 96.81 107 LEU A N 1
ATOM 860 C CA . LEU A 1 107 ? -10.812 -2.738 15.123 1.00 96.81 107 LEU A CA 1
ATOM 861 C C . LEU A 1 107 ? -10.862 -2.913 13.603 1.00 96.81 107 LEU A C 1
ATOM 863 O O . LEU A 1 107 ? -11.929 -3.062 13.013 1.00 96.81 107 LEU A O 1
ATOM 867 N N . LEU A 1 108 ? -9.695 -2.920 12.956 1.00 97.56 108 LEU A N 1
ATOM 868 C CA . LEU A 1 108 ? -9.552 -3.031 11.508 1.00 97.56 108 LEU A CA 1
ATOM 869 C C . LEU A 1 108 ? -9.987 -4.415 11.015 1.00 97.56 108 LEU A C 1
ATOM 871 O O . LEU A 1 108 ? -9.203 -5.365 11.011 1.00 97.56 108 LEU A O 1
ATOM 875 N N . ALA A 1 109 ? -11.230 -4.501 10.558 1.00 97.38 109 ALA A N 1
ATOM 876 C CA . ALA A 1 109 ? -11.843 -5.725 10.066 1.00 97.38 109 ALA A CA 1
ATOM 877 C C . ALA A 1 109 ? -11.652 -5.903 8.554 1.00 97.38 109 ALA A C 1
ATOM 879 O O . ALA A 1 109 ? -11.597 -7.036 8.070 1.00 97.38 109 ALA A O 1
ATOM 880 N N . ARG A 1 110 ? -11.560 -4.804 7.790 1.00 96.50 110 ARG A N 1
ATOM 881 C CA . ARG A 1 110 ? -11.487 -4.843 6.321 1.00 96.50 110 ARG A CA 1
ATOM 882 C C . ARG A 1 110 ? -10.511 -3.829 5.742 1.00 96.50 110 ARG A C 1
ATOM 884 O O . ARG A 1 110 ? -10.434 -2.699 6.216 1.00 96.50 110 ARG A O 1
ATOM 891 N N . ILE A 1 111 ? -9.826 -4.222 4.672 1.00 95.38 111 ILE A N 1
ATOM 892 C CA . ILE A 1 111 ? -9.030 -3.329 3.826 1.00 95.38 111 ILE A CA 1
ATOM 893 C C . ILE A 1 111 ? -9.473 -3.525 2.379 1.00 95.38 111 ILE A C 1
ATOM 895 O O . ILE A 1 111 ? -9.296 -4.608 1.828 1.00 95.38 111 ILE A O 1
ATOM 899 N N . GLU A 1 112 ? -10.021 -2.486 1.757 1.00 94.38 112 GLU A N 1
ATOM 900 C CA . GLU A 1 112 ? -10.254 -2.458 0.314 1.00 94.38 112 GLU A CA 1
ATOM 901 C C . GLU A 1 112 ? -9.076 -1.772 -0.371 1.00 94.38 112 GLU A C 1
ATOM 903 O O . GLU A 1 112 ? -8.741 -0.617 -0.078 1.00 94.38 112 GLU A O 1
ATOM 908 N N . PHE A 1 113 ? -8.445 -2.496 -1.291 1.00 92.06 113 PHE A N 1
ATOM 909 C CA . PHE A 1 113 ? -7.373 -1.960 -2.115 1.00 92.06 113 PHE A CA 1
ATOM 910 C C . PHE A 1 113 ? -7.939 -1.184 -3.314 1.00 92.06 113 PHE A C 1
ATOM 912 O O . PHE A 1 113 ? -9.040 -1.489 -3.785 1.00 92.06 113 PHE A O 1
ATOM 919 N N . PRO A 1 114 ? -7.176 -0.223 -3.869 1.00 91.81 114 PRO A N 1
ATOM 920 C CA . PRO A 1 114 ? -7.567 0.474 -5.087 1.00 91.81 114 PRO A CA 1
ATOM 921 C C . PRO A 1 114 ? -7.891 -0.517 -6.209 1.00 91.81 114 PRO A C 1
ATOM 923 O O . PRO A 1 114 ? -7.130 -1.456 -6.447 1.00 91.81 114 PRO A O 1
ATOM 926 N N . THR A 1 115 ? -8.979 -0.296 -6.952 1.00 86.62 115 THR A N 1
ATOM 927 C CA . THR A 1 115 ? -9.394 -1.187 -8.053 1.00 86.62 115 THR A CA 1
ATOM 928 C C . THR A 1 115 ? -8.303 -1.349 -9.115 1.00 86.62 115 THR A C 1
ATOM 930 O O . THR A 1 115 ? -8.195 -2.386 -9.753 1.00 86.62 115 THR A O 1
ATOM 933 N N . GLN A 1 116 ? -7.435 -0.353 -9.275 1.00 89.31 116 GLN A N 1
ATOM 934 C CA . GLN A 1 116 ? -6.257 -0.428 -10.131 1.00 89.31 116 GLN A CA 1
ATOM 935 C C . GLN A 1 116 ? -5.352 -1.616 -9.757 1.00 89.31 116 GLN A C 1
ATOM 937 O O . GLN A 1 116 ? -4.799 -2.278 -10.628 1.00 89.31 116 GLN A O 1
ATOM 942 N N . PHE A 1 117 ? -5.214 -1.935 -8.469 1.00 86.06 117 PHE A N 1
ATOM 943 C CA . PHE A 1 117 ? -4.304 -2.988 -8.015 1.00 86.06 117 PHE A CA 1
ATOM 944 C C . PHE A 1 117 ? -4.813 -4.388 -8.355 1.00 86.06 117 PHE A C 1
ATOM 946 O O . PHE A 1 117 ? -3.992 -5.272 -8.574 1.00 86.06 117 PHE A O 1
ATOM 953 N N . THR A 1 118 ? -6.123 -4.574 -8.531 1.00 80.75 118 THR A N 1
ATOM 954 C CA . THR A 1 118 ? -6.702 -5.848 -9.006 1.00 80.75 118 THR A CA 1
ATOM 955 C C . THR A 1 118 ? -6.262 -6.172 -10.431 1.00 80.75 118 THR A C 1
ATOM 957 O O . THR A 1 118 ? -6.118 -7.331 -10.813 1.00 80.75 118 THR A O 1
ATOM 960 N N . LEU A 1 119 ? -5.993 -5.131 -11.227 1.00 85.31 119 LEU A N 1
ATOM 961 C CA . LEU A 1 119 ? -5.500 -5.261 -12.592 1.00 85.31 119 LEU A CA 1
ATOM 962 C C . LEU A 1 119 ? -3.998 -5.543 -12.642 1.00 85.31 119 LEU A C 1
ATOM 964 O O . LEU A 1 119 ? -3.513 -5.983 -13.685 1.00 85.31 119 LEU A O 1
ATOM 968 N N . LEU A 1 120 ? -3.257 -5.299 -11.559 1.00 85.31 120 LEU A N 1
ATOM 969 C CA . LEU A 1 120 ? -1.810 -5.525 -11.476 1.00 85.31 120 LEU A CA 1
ATOM 970 C C . LEU A 1 120 ? -1.475 -6.845 -10.795 1.00 85.31 120 LEU A C 1
ATOM 972 O O . LEU A 1 120 ? -0.611 -7.575 -11.276 1.00 85.31 120 LEU A O 1
ATOM 976 N N . TYR A 1 121 ? -2.181 -7.148 -9.713 1.00 83.62 121 TYR A N 1
ATOM 977 C CA . TYR A 1 121 ? -1.843 -8.209 -8.785 1.00 83.62 121 TYR A CA 1
ATOM 978 C C . TYR A 1 121 ? -3.026 -9.169 -8.659 1.00 83.62 121 TYR A C 1
ATOM 980 O O . TYR A 1 121 ? -4.066 -8.790 -8.126 1.00 83.62 121 TYR A O 1
ATOM 988 N N . PRO A 1 122 ? -2.897 -10.413 -9.148 1.00 82.88 122 PRO A N 1
ATOM 989 C CA . PRO A 1 122 ? -3.831 -11.476 -8.798 1.00 82.88 122 PRO A CA 1
ATOM 990 C C . PRO A 1 122 ? -3.859 -11.697 -7.279 1.00 82.88 122 PRO A C 1
ATOM 992 O O . PRO A 1 122 ? -2.845 -11.491 -6.612 1.00 82.88 122 PRO A O 1
ATOM 995 N N . ASP A 1 123 ? -4.979 -12.176 -6.733 1.00 82.62 123 ASP A N 1
ATOM 996 C CA . ASP A 1 123 ? -5.172 -12.503 -5.307 1.00 82.62 123 ASP A CA 1
ATOM 997 C C . ASP A 1 123 ? -3.984 -13.270 -4.715 1.00 82.62 123 ASP A C 1
ATOM 999 O O . ASP A 1 123 ? -3.439 -12.882 -3.687 1.00 82.62 123 ASP A O 1
ATOM 1003 N N . THR A 1 124 ? -3.517 -14.307 -5.415 1.00 84.75 124 THR A N 1
ATOM 1004 C CA . T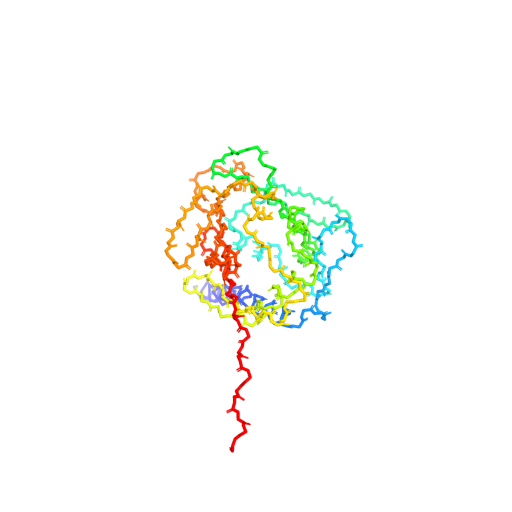HR A 1 124 ? -2.377 -15.129 -4.988 1.00 84.75 124 THR A CA 1
ATOM 1005 C C . THR A 1 124 ? -1.091 -14.324 -4.843 1.00 84.75 124 THR A C 1
ATOM 1007 O O . THR A 1 124 ? -0.313 -14.572 -3.929 1.00 84.75 124 THR A O 1
ATOM 1010 N N . MET A 1 125 ? -0.863 -13.347 -5.722 1.00 85.81 125 MET A N 1
ATOM 1011 C CA . MET A 1 125 ? 0.319 -12.499 -5.652 1.00 85.81 125 MET A CA 1
ATOM 1012 C C . MET A 1 125 ? 0.234 -11.528 -4.480 1.00 85.81 125 MET A C 1
ATOM 1014 O O . MET A 1 125 ? 1.210 -11.387 -3.749 1.00 85.81 125 MET A O 1
ATOM 1018 N N . LEU A 1 126 ? -0.913 -10.876 -4.271 1.00 86.25 126 LEU A N 1
ATOM 1019 C CA . LEU A 1 126 ? -1.060 -9.970 -3.134 1.00 86.25 126 LEU A CA 1
ATOM 1020 C C . LEU A 1 126 ? -1.023 -10.727 -1.803 1.00 86.25 126 LEU A C 1
ATOM 1022 O O . LEU A 1 126 ? -0.455 -10.216 -0.842 1.00 86.25 126 LEU A O 1
ATOM 1026 N N . THR A 1 127 ? -1.540 -11.958 -1.750 1.00 88.69 127 THR A N 1
ATOM 1027 C CA . THR A 1 127 ? -1.321 -12.862 -0.616 1.00 88.69 127 THR A CA 1
ATOM 1028 C C . THR A 1 127 ? 0.169 -13.073 -0.362 1.00 88.69 127 THR A C 1
ATOM 1030 O O . THR A 1 127 ? 0.602 -12.839 0.761 1.00 88.69 127 THR A O 1
ATOM 1033 N N . SER A 1 128 ? 0.970 -13.430 -1.374 1.00 88.56 128 SER A N 1
ATOM 1034 C CA . SER A 1 128 ? 2.422 -13.593 -1.198 1.00 88.56 128 SER A CA 1
ATOM 1035 C C . SER A 1 128 ? 3.109 -12.293 -0.762 1.00 88.56 128 SER A C 1
ATOM 1037 O O . SER A 1 128 ? 3.964 -12.324 0.123 1.00 88.56 128 SER A O 1
ATOM 1039 N N . LEU A 1 129 ? 2.709 -11.142 -1.319 1.00 89.00 129 LEU A N 1
ATOM 1040 C CA . LEU A 1 129 ? 3.208 -9.828 -0.900 1.00 89.00 129 LEU A CA 1
ATOM 1041 C C . LEU A 1 129 ? 2.915 -9.580 0.582 1.00 89.00 129 LEU A C 1
ATOM 1043 O O . LEU A 1 129 ? 3.834 -9.355 1.363 1.00 89.00 129 LEU A O 1
ATOM 1047 N N . LEU A 1 130 ? 1.651 -9.660 0.993 1.00 91.19 130 LEU A N 1
ATOM 1048 C CA . LEU A 1 130 ? 1.255 -9.392 2.373 1.00 91.19 130 LEU A CA 1
ATOM 1049 C C . LEU A 1 130 ? 1.853 -10.409 3.351 1.00 91.19 130 LEU A C 1
ATOM 1051 O O . LEU A 1 130 ? 2.307 -10.008 4.417 1.00 91.19 130 LEU A O 1
ATOM 1055 N N . ALA A 1 131 ? 1.918 -11.689 2.982 1.00 92.25 131 ALA A N 1
ATOM 1056 C CA . ALA A 1 131 ? 2.527 -12.724 3.813 1.00 92.25 131 ALA A CA 1
ATOM 1057 C C . ALA A 1 131 ? 4.032 -12.490 4.017 1.00 92.25 131 ALA A C 1
ATOM 1059 O O . ALA A 1 131 ? 4.541 -12.630 5.128 1.00 92.25 131 ALA A O 1
ATOM 1060 N N . SER A 1 132 ? 4.749 -12.032 2.982 1.00 92.00 132 SER A N 1
ATOM 1061 C CA . SER A 1 132 ? 6.184 -11.721 3.091 1.00 92.00 132 SER A CA 1
ATOM 1062 C C . SER A 1 132 ? 6.493 -10.625 4.121 1.00 92.00 132 SER A C 1
ATOM 1064 O O . SER A 1 132 ? 7.572 -10.614 4.718 1.00 92.00 132 SER A O 1
ATOM 1066 N N . LEU A 1 133 ? 5.528 -9.744 4.412 1.00 92.94 133 LEU A N 1
ATOM 1067 C CA . LEU A 1 133 ? 5.662 -8.736 5.465 1.00 92.94 133 LEU A CA 1
ATOM 1068 C C . LEU A 1 133 ? 5.741 -9.351 6.865 1.00 92.94 133 LEU A C 1
ATOM 1070 O O . LEU A 1 133 ? 6.353 -8.759 7.759 1.00 92.94 133 LEU A O 1
ATOM 1074 N N . GLY A 1 134 ? 5.188 -10.552 7.052 1.00 93.12 134 GLY A N 1
ATOM 1075 C CA . GLY A 1 134 ? 5.306 -11.319 8.288 1.00 93.12 134 GLY A CA 1
ATOM 1076 C C . GLY A 1 134 ? 6.752 -11.639 8.657 1.00 93.12 134 GLY A C 1
ATOM 1077 O O . GLY A 1 134 ? 7.100 -11.646 9.838 1.00 93.12 134 GLY A O 1
ATOM 1078 N N . GLN A 1 135 ? 7.629 -11.746 7.656 1.00 92.81 135 GLN A N 1
ATOM 1079 C CA . GLN A 1 135 ? 9.068 -11.979 7.805 1.00 92.81 135 GLN A CA 1
ATOM 1080 C C . GLN A 1 135 ? 9.925 -10.745 7.491 1.00 92.81 135 GLN A C 1
ATOM 1082 O O . GLN A 1 135 ? 11.147 -10.841 7.470 1.00 92.81 135 GLN A O 1
ATOM 1087 N N . ALA A 1 136 ? 9.316 -9.569 7.303 1.00 93.62 136 ALA A N 1
ATOM 1088 C CA . ALA A 1 136 ? 10.061 -8.362 6.962 1.00 93.62 136 ALA A CA 1
ATOM 1089 C C . ALA A 1 136 ? 11.057 -7.935 8.051 1.00 93.62 136 ALA A C 1
ATOM 1091 O O . ALA A 1 136 ? 10.763 -7.993 9.253 1.00 93.62 136 ALA A O 1
ATOM 1092 N N . ASP A 1 137 ? 12.197 -7.414 7.610 1.00 93.19 137 ASP A N 1
ATOM 1093 C CA . ASP A 1 137 ? 13.149 -6.691 8.441 1.00 93.19 137 ASP A CA 1
ATOM 1094 C C . ASP A 1 137 ? 12.589 -5.287 8.714 1.00 93.19 137 ASP A C 1
ATOM 1096 O O . ASP A 1 137 ? 12.331 -4.521 7.785 1.00 93.19 137 ASP A O 1
ATOM 1100 N N . VAL A 1 138 ? 12.365 -4.946 9.987 1.00 92.06 138 VAL A N 1
ATOM 1101 C CA . VAL A 1 138 ? 11.778 -3.656 10.390 1.00 92.06 138 VAL A CA 1
ATOM 1102 C C . VAL A 1 138 ? 12.853 -2.744 10.969 1.00 92.06 138 VAL A C 1
ATOM 1104 O O . VAL A 1 138 ? 13.392 -3.017 12.045 1.00 92.06 138 VAL A O 1
ATOM 1107 N N . ASP A 1 139 ? 13.092 -1.613 10.309 1.00 89.88 139 ASP A N 1
ATOM 1108 C CA . ASP A 1 139 ? 13.929 -0.537 10.826 1.00 89.88 139 ASP A CA 1
ATOM 1109 C C . ASP A 1 139 ? 13.053 0.529 11.496 1.00 89.88 139 ASP A C 1
ATOM 1111 O O . ASP A 1 139 ? 12.305 1.273 10.861 1.00 89.88 139 ASP A O 1
ATOM 1115 N N . LYS A 1 140 ? 13.141 0.623 12.825 1.00 86.44 140 LYS A N 1
ATOM 1116 C CA . LYS A 1 140 ? 12.363 1.601 13.603 1.00 86.44 140 LYS A CA 1
ATOM 1117 C C . LYS A 1 140 ? 12.907 3.024 13.495 1.00 86.44 140 LYS A C 1
ATOM 1119 O O . LYS A 1 140 ? 12.143 3.966 13.719 1.00 86.44 140 LYS A O 1
ATOM 1124 N N . GLY A 1 141 ? 14.206 3.175 13.236 1.00 86.88 141 GLY A N 1
ATOM 1125 C CA . GLY A 1 141 ? 14.855 4.473 13.072 1.00 86.88 141 GLY A CA 1
ATOM 1126 C C . GLY A 1 141 ? 14.373 5.134 11.789 1.00 86.88 141 GLY A C 1
ATOM 1127 O O . GLY A 1 141 ? 13.837 6.246 11.830 1.00 86.88 141 GLY A O 1
ATOM 1128 N N . GLU A 1 142 ? 14.444 4.375 10.697 1.00 86.81 142 GLU A N 1
ATOM 1129 C CA . GLU A 1 142 ? 14.002 4.794 9.363 1.00 86.81 142 GLU A CA 1
ATOM 1130 C C . GLU A 1 142 ? 12.491 4.638 9.145 1.00 86.81 142 GLU A C 1
ATOM 1132 O O . GLU A 1 142 ? 11.944 5.166 8.182 1.00 86.81 142 GLU A O 1
ATOM 1137 N N . ARG A 1 143 ? 11.787 3.964 10.067 1.00 89.75 143 ARG A N 1
ATOM 1138 C CA . ARG A 1 143 ? 10.349 3.642 9.972 1.00 89.75 143 ARG A CA 1
ATOM 1139 C C . ARG A 1 143 ? 10.004 2.892 8.690 1.00 89.75 143 ARG A C 1
ATOM 1141 O O . ARG A 1 143 ? 8.951 3.118 8.088 1.00 89.75 143 ARG A O 1
ATOM 1148 N N . SER A 1 144 ? 10.886 1.983 8.309 1.00 93.00 144 SER A N 1
ATOM 1149 C CA . SER A 1 144 ? 10.755 1.181 7.109 1.00 93.00 144 SER A CA 1
ATOM 1150 C C . SER A 1 144 ? 10.613 -0.298 7.443 1.00 93.00 144 SER A C 1
ATOM 1152 O O . SER A 1 144 ? 11.037 -0.774 8.499 1.00 93.00 144 SER A O 1
ATOM 1154 N N . ALA A 1 145 ? 9.983 -1.027 6.534 1.00 93.31 145 ALA A N 1
ATOM 1155 C CA . ALA A 1 145 ? 9.982 -2.477 6.532 1.00 93.31 145 ALA A CA 1
ATOM 1156 C C . ALA A 1 145 ? 10.444 -2.968 5.160 1.00 93.31 145 ALA A C 1
ATOM 1158 O O . ALA A 1 145 ? 10.035 -2.429 4.128 1.00 93.31 145 ALA A O 1
ATOM 1159 N N . ARG A 1 146 ? 11.306 -3.981 5.156 1.00 95.75 146 ARG A N 1
ATOM 1160 C CA . ARG A 1 146 ? 11.812 -4.625 3.947 1.00 95.75 146 ARG A CA 1
ATOM 1161 C C . ARG A 1 146 ? 11.451 -6.096 3.970 1.00 95.75 146 ARG A C 1
ATOM 1163 O O . ARG A 1 146 ? 11.910 -6.831 4.840 1.00 95.75 146 ARG A O 1
ATOM 1170 N N . ALA A 1 147 ? 10.633 -6.514 3.019 1.00 94.44 147 ALA A N 1
ATOM 1171 C CA . ALA A 1 147 ? 10.324 -7.910 2.781 1.00 94.44 147 ALA A CA 1
ATOM 1172 C C . ALA A 1 147 ? 11.095 -8.429 1.571 1.00 94.44 147 ALA A C 1
ATOM 1174 O O . ALA A 1 147 ? 11.435 -7.684 0.653 1.00 94.44 147 ALA A O 1
ATOM 1175 N N . ARG A 1 148 ? 11.346 -9.734 1.575 1.00 93.31 148 ARG A N 1
ATOM 1176 C CA . ARG A 1 148 ? 11.940 -10.440 0.444 1.00 93.31 148 ARG A CA 1
ATOM 1177 C C . ARG A 1 148 ? 10.879 -11.321 -0.183 1.00 93.31 148 ARG A C 1
ATOM 1179 O O . ARG A 1 148 ? 10.168 -12.033 0.523 1.00 93.31 148 ARG A O 1
ATOM 1186 N N . LEU A 1 149 ? 10.795 -11.275 -1.502 1.00 88.50 149 LEU A N 1
ATOM 1187 C CA . LEU A 1 149 ? 9.894 -12.085 -2.302 1.00 88.50 149 LEU A CA 1
ATOM 1188 C C . LEU A 1 149 ? 10.731 -13.076 -3.087 1.00 88.50 149 LEU A C 1
ATOM 1190 O O . LEU A 1 149 ? 11.471 -12.682 -3.988 1.00 88.50 149 LEU A O 1
ATOM 1194 N N . MET A 1 150 ? 10.617 -14.359 -2.758 1.00 85.94 150 MET A N 1
ATOM 1195 C CA . MET A 1 150 ? 11.242 -15.382 -3.586 1.00 85.94 150 MET A CA 1
ATOM 1196 C C . MET A 1 150 ? 10.385 -15.563 -4.831 1.00 85.94 150 MET A C 1
ATOM 1198 O O . MET A 1 150 ? 9.174 -15.783 -4.729 1.00 85.94 150 MET A O 1
ATOM 1202 N N . ARG A 1 151 ? 10.993 -15.497 -6.013 1.00 81.56 151 ARG A N 1
ATOM 1203 C CA . ARG A 1 151 ? 10.257 -15.639 -7.272 1.00 81.56 151 ARG A CA 1
ATOM 1204 C C . ARG A 1 151 ? 9.498 -16.966 -7.373 1.00 81.56 151 ARG A C 1
ATOM 1206 O O . ARG A 1 151 ? 8.412 -17.005 -7.936 1.00 81.56 151 ARG A O 1
ATOM 1213 N N . GLU A 1 152 ? 10.009 -18.024 -6.757 1.00 79.75 15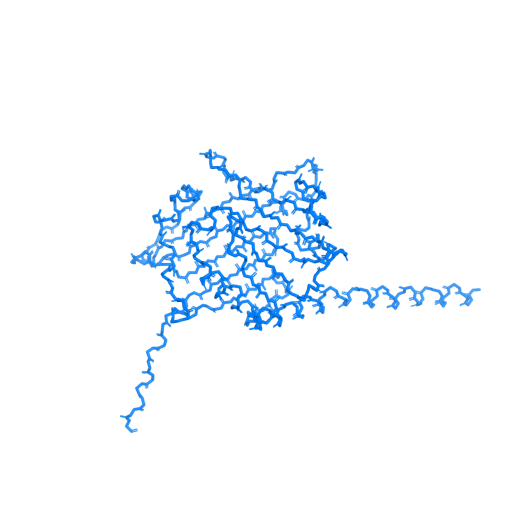2 GLU A N 1
ATOM 1214 C CA . GLU A 1 152 ? 9.397 -19.360 -6.736 1.00 79.75 152 GLU A CA 1
ATOM 1215 C C . GLU A 1 152 ? 8.115 -19.399 -5.894 1.00 79.75 152 GLU A C 1
ATOM 1217 O O . GLU A 1 152 ? 7.259 -20.255 -6.104 1.00 79.75 152 GLU A O 1
ATOM 1222 N N . GLN A 1 153 ? 7.974 -18.472 -4.940 1.00 74.94 153 GLN A N 1
ATOM 1223 C CA . GLN A 1 153 ? 6.777 -18.319 -4.107 1.00 74.94 153 GLN A CA 1
ATOM 1224 C C . GLN A 1 153 ? 5.687 -17.494 -4.803 1.00 74.94 153 GLN A C 1
ATOM 1226 O O . GLN A 1 153 ? 4.562 -17.387 -4.303 1.00 74.94 153 GLN A O 1
ATOM 1231 N N . LEU A 1 154 ? 5.998 -16.893 -5.953 1.00 77.38 154 LEU A N 1
ATOM 1232 C CA . LEU A 1 154 ? 5.037 -16.158 -6.754 1.00 77.38 154 LEU A CA 1
ATOM 1233 C C . LEU A 1 154 ? 4.388 -17.122 -7.747 1.00 77.38 154 LEU A C 1
ATOM 1235 O O . LEU A 1 154 ? 4.983 -17.529 -8.740 1.00 77.38 154 LEU A O 1
ATOM 1239 N N . ALA A 1 155 ? 3.122 -17.460 -7.501 1.00 67.81 155 ALA A N 1
ATOM 1240 C CA . ALA A 1 155 ? 2.334 -18.299 -8.408 1.00 67.81 155 ALA A CA 1
ATOM 1241 C C . ALA A 1 155 ? 2.074 -17.636 -9.780 1.00 67.81 155 ALA A C 1
ATOM 1243 O O . ALA A 1 155 ? 1.638 -18.295 -10.723 1.00 67.81 155 ALA A O 1
ATOM 1244 N N . THR A 1 156 ? 2.309 -16.327 -9.892 1.00 76.75 156 THR A N 1
ATOM 1245 C CA . THR A 1 156 ? 2.055 -15.520 -11.088 1.00 76.75 156 THR A CA 1
ATOM 1246 C C . THR A 1 156 ? 3.189 -14.532 -11.322 1.00 76.75 156 THR A C 1
ATOM 1248 O O . THR A 1 156 ? 3.790 -14.041 -10.369 1.00 76.75 156 THR A O 1
ATOM 1251 N N . ALA A 1 157 ? 3.438 -14.191 -12.588 1.00 80.81 157 ALA A N 1
ATOM 1252 C CA . ALA A 1 157 ? 4.437 -13.192 -12.948 1.00 80.81 157 ALA A CA 1
ATOM 1253 C C . ALA A 1 157 ? 4.121 -11.816 -12.332 1.00 80.81 157 ALA A C 1
ATOM 1255 O O . ALA A 1 157 ? 2.966 -11.380 -12.324 1.00 80.81 157 ALA A O 1
ATOM 1256 N N . LEU A 1 158 ? 5.169 -11.134 -11.863 1.00 86.19 158 LEU A N 1
ATOM 1257 C CA . LEU A 1 158 ? 5.117 -9.735 -11.435 1.00 86.19 158 LEU A CA 1
ATOM 1258 C C . LEU A 1 158 ? 4.687 -8.832 -12.607 1.00 86.19 158 LEU A C 1
ATOM 1260 O O . LEU A 1 158 ? 4.957 -9.167 -13.765 1.00 86.19 158 LEU A O 1
ATOM 1264 N N . PRO A 1 159 ? 4.027 -7.686 -12.354 1.00 87.62 159 PRO A N 1
ATOM 1265 C CA . PRO A 1 159 ? 3.663 -6.770 -13.426 1.00 87.62 159 PRO A CA 1
ATOM 1266 C C . PRO A 1 159 ? 4.914 -6.197 -14.102 1.00 87.62 159 PRO A C 1
ATOM 1268 O O . PRO A 1 159 ? 5.810 -5.671 -13.444 1.00 87.62 159 PRO A O 1
ATOM 1271 N N . ASP A 1 160 ? 4.942 -6.261 -15.433 1.00 90.06 160 ASP A N 1
ATOM 1272 C CA . ASP A 1 160 ? 5.955 -5.586 -16.242 1.00 90.06 160 ASP A CA 1
ATOM 1273 C C . ASP A 1 160 ? 5.676 -4.070 -16.352 1.00 90.06 160 ASP A C 1
ATOM 1275 O O . ASP A 1 160 ? 4.590 -3.572 -16.023 1.00 90.06 160 ASP A O 1
ATOM 1279 N N . ARG A 1 161 ? 6.658 -3.323 -16.874 1.00 92.31 161 ARG A N 1
ATOM 1280 C CA . ARG A 1 161 ? 6.555 -1.873 -17.139 1.00 92.31 161 ARG A CA 1
ATOM 1281 C C . ARG A 1 161 ? 5.306 -1.495 -17.937 1.00 92.31 161 ARG A C 1
ATOM 1283 O O . ARG A 1 161 ? 4.658 -0.487 -17.654 1.00 92.31 161 ARG A O 1
ATOM 1290 N N . ARG A 1 162 ? 4.955 -2.293 -18.949 1.00 91.69 162 ARG A N 1
ATOM 1291 C CA . ARG A 1 162 ? 3.829 -2.006 -19.846 1.00 91.69 162 ARG A CA 1
ATOM 1292 C C . ARG A 1 162 ? 2.505 -2.115 -19.097 1.00 91.69 162 ARG A C 1
ATOM 1294 O O . ARG A 1 162 ? 1.667 -1.227 -19.228 1.00 91.69 162 ARG A O 1
ATOM 1301 N N . ARG A 1 163 ? 2.321 -3.173 -18.306 1.00 91.25 163 ARG A N 1
ATOM 1302 C CA . ARG A 1 163 ? 1.128 -3.392 -17.483 1.00 91.25 163 ARG A CA 1
ATOM 1303 C C . ARG A 1 163 ? 1.018 -2.323 -16.402 1.00 91.25 163 ARG A C 1
ATOM 1305 O O . ARG A 1 163 ? -0.069 -1.787 -16.204 1.00 91.25 163 ARG A O 1
ATOM 1312 N N . LEU A 1 164 ? 2.135 -1.959 -15.772 1.00 93.25 164 LEU A N 1
ATOM 1313 C CA . LEU A 1 164 ? 2.168 -0.895 -14.771 1.00 93.25 164 LEU A CA 1
ATOM 1314 C C . LEU A 1 164 ? 1.733 0.454 -15.362 1.00 93.25 164 LEU A C 1
ATOM 1316 O O . LEU A 1 164 ? 0.827 1.085 -14.822 1.00 93.25 164 LEU A O 1
ATOM 1320 N N . ALA A 1 165 ? 2.297 0.852 -16.509 1.00 93.38 165 ALA A N 1
ATOM 1321 C CA . ALA A 1 165 ? 1.917 2.092 -17.192 1.00 93.38 165 ALA A CA 1
ATOM 1322 C C . ALA A 1 165 ? 0.464 2.090 -17.687 1.00 93.38 165 ALA A C 1
ATOM 1324 O O . ALA A 1 165 ? -0.193 3.127 -17.673 1.00 93.38 165 ALA A O 1
ATOM 1325 N N . ALA A 1 166 ? -0.047 0.939 -18.134 1.00 92.94 166 ALA A N 1
ATOM 1326 C CA . ALA A 1 166 ? -1.428 0.820 -18.595 1.00 92.94 166 ALA A CA 1
ATOM 1327 C C . ALA A 1 166 ? -2.445 1.043 -17.465 1.00 92.94 166 ALA A C 1
ATOM 1329 O O . ALA A 1 166 ? -3.540 1.536 -17.718 1.00 92.94 166 ALA A O 1
ATOM 1330 N N . VAL A 1 167 ? -2.085 0.684 -16.230 1.00 92.38 167 VAL A N 1
ATOM 1331 C CA . VAL A 1 167 ? -2.975 0.779 -15.068 1.00 92.38 167 VAL A CA 1
ATOM 1332 C C . VAL A 1 167 ? -2.794 2.088 -14.297 1.00 92.38 167 VAL A C 1
ATOM 1334 O O . VAL A 1 167 ? -3.780 2.700 -13.895 1.00 92.38 167 VAL A O 1
ATOM 1337 N N . LEU A 1 168 ? -1.549 2.515 -14.066 1.00 93.81 168 LEU A N 1
ATOM 1338 C CA . LEU A 1 168 ? -1.227 3.690 -13.246 1.00 93.81 168 LEU A CA 1
ATOM 1339 C C . LEU A 1 168 ? -0.949 4.953 -14.073 1.00 93.81 168 LEU A C 1
ATOM 1341 O O . LEU A 1 168 ? -0.636 6.000 -13.502 1.00 93.81 168 LEU A O 1
ATOM 1345 N N . GLY A 1 169 ? -1.010 4.867 -15.403 1.00 93.44 169 GLY A N 1
ATOM 1346 C CA . GLY A 1 169 ? -0.520 5.904 -16.310 1.00 93.44 169 GLY A CA 1
ATOM 1347 C C . GLY A 1 169 ? 1.017 5.940 -16.375 1.00 93.44 169 GLY A C 1
ATOM 1348 O O . GLY A 1 169 ? 1.692 5.127 -15.749 1.00 93.44 169 GLY A O 1
ATOM 1349 N N . PRO A 1 170 ? 1.623 6.886 -17.109 1.00 93.94 170 PRO A N 1
ATOM 1350 C CA . PRO A 1 170 ? 3.081 7.006 -17.183 1.00 93.94 170 PRO A CA 1
ATOM 1351 C C . PRO A 1 170 ? 3.691 7.410 -15.825 1.00 93.94 170 PRO A C 1
ATOM 1353 O O . PRO A 1 170 ? 3.079 8.201 -15.108 1.00 93.94 170 PRO A O 1
ATOM 1356 N N . PRO A 1 171 ? 4.893 6.939 -15.449 1.00 96.12 171 PRO A N 1
ATOM 1357 C CA . PRO A 1 171 ? 5.562 7.424 -14.241 1.00 96.12 171 PRO A CA 1
ATOM 1358 C C . PRO A 1 171 ? 5.921 8.912 -14.368 1.00 96.12 171 PRO A C 1
ATOM 1360 O O . PRO A 1 171 ? 6.081 9.432 -15.474 1.00 96.12 171 PRO A O 1
ATOM 1363 N N . VAL A 1 172 ? 6.060 9.582 -13.223 1.00 96.06 172 VAL A N 1
ATOM 1364 C CA . VAL A 1 172 ? 6.417 11.008 -13.133 1.00 96.06 172 VAL A CA 1
ATOM 1365 C C . VAL A 1 172 ? 7.898 11.214 -13.437 1.00 96.06 172 VAL A C 1
ATOM 1367 O O . VAL A 1 172 ? 8.265 12.189 -14.087 1.00 96.06 172 VAL A O 1
ATOM 1370 N N . GLU A 1 173 ? 8.740 10.283 -12.992 1.00 96.25 173 GLU A N 1
ATOM 1371 C CA . GLU A 1 173 ? 10.175 10.266 -13.275 1.00 96.25 173 GLU A CA 1
ATOM 1372 C C . GLU A 1 173 ? 10.600 8.864 -13.724 1.00 96.25 173 GLU A C 1
ATOM 1374 O O . GLU A 1 173 ? 10.023 7.853 -13.303 1.00 96.25 173 GLU A O 1
ATOM 1379 N N . ARG A 1 174 ? 11.598 8.825 -14.610 1.00 96.19 174 ARG A N 1
ATOM 1380 C CA . ARG A 1 174 ? 12.253 7.607 -15.086 1.00 96.19 174 ARG A CA 1
ATOM 1381 C C . ARG A 1 174 ? 13.753 7.825 -15.030 1.00 96.19 174 ARG A C 1
ATOM 1383 O O . ARG A 1 174 ? 14.244 8.733 -15.698 1.00 96.19 174 ARG A O 1
ATOM 1390 N N . ASP A 1 175 ? 14.449 6.965 -14.302 1.00 94.00 175 ASP A N 1
ATOM 1391 C CA . ASP A 1 175 ? 15.908 6.948 -14.274 1.00 94.00 175 ASP A CA 1
ATOM 1392 C C . ASP A 1 175 ? 16.385 5.668 -14.958 1.00 94.00 175 ASP A C 1
ATOM 1394 O O . ASP A 1 175 ? 16.223 4.567 -14.434 1.00 94.00 175 ASP A O 1
ATOM 1398 N N . SER A 1 176 ? 16.935 5.803 -16.162 1.00 92.56 176 SER A N 1
ATOM 1399 C CA . SER A 1 176 ? 17.466 4.676 -16.934 1.00 92.56 176 SER A CA 1
ATOM 1400 C C . SER A 1 176 ? 18.979 4.560 -16.755 1.00 92.56 176 SER A C 1
ATOM 1402 O O . SER A 1 176 ? 19.694 5.561 -16.800 1.00 92.56 176 SER A O 1
ATOM 1404 N N . SER A 1 177 ? 19.474 3.335 -16.608 1.00 89.19 177 SER A N 1
ATOM 1405 C CA . SER A 1 177 ? 20.900 3.004 -16.575 1.00 89.19 177 SER A CA 1
ATOM 1406 C C . SER A 1 177 ? 21.178 1.730 -17.382 1.00 89.19 177 SER A C 1
ATOM 1408 O O . SER A 1 177 ? 20.265 1.076 -17.883 1.00 89.19 177 SER A O 1
ATOM 1410 N N . GLU A 1 178 ? 22.451 1.343 -17.503 1.00 82.31 178 GLU A N 1
ATOM 1411 C CA . GLU A 1 178 ? 22.821 0.049 -18.101 1.00 82.31 178 GLU A CA 1
ATOM 1412 C C . GLU A 1 178 ? 22.296 -1.146 -17.290 1.00 82.31 178 GLU A C 1
ATOM 1414 O O . GLU A 1 178 ? 22.089 -2.228 -17.833 1.00 82.31 178 GLU A O 1
ATOM 1419 N N . THR A 1 179 ? 22.065 -0.956 -15.988 1.00 85.31 179 THR A N 1
ATOM 1420 C CA . THR A 1 179 ? 21.633 -2.015 -15.069 1.00 85.31 179 THR A CA 1
ATOM 1421 C C . THR A 1 179 ? 20.117 -2.148 -14.976 1.00 85.31 179 THR A C 1
ATOM 1423 O O . THR A 1 179 ? 19.645 -3.048 -14.285 1.00 85.31 179 THR A O 1
ATOM 1426 N N . GLY A 1 180 ? 19.352 -1.273 -15.634 1.00 92.94 180 GLY A N 1
ATOM 1427 C CA . GLY A 1 180 ? 17.899 -1.301 -15.567 1.00 92.94 180 GLY A CA 1
ATOM 1428 C C . GLY A 1 180 ? 17.241 0.069 -15.669 1.00 92.94 180 GLY A C 1
ATOM 1429 O O . GLY A 1 180 ? 17.806 1.037 -16.175 1.00 92.94 180 GLY A O 1
ATOM 1430 N N . GLU A 1 181 ? 16.007 0.146 -15.188 1.00 95.62 181 GLU A N 1
ATOM 1431 C CA . GLU A 1 181 ? 15.225 1.376 -15.192 1.00 95.62 181 GLU A CA 1
ATOM 1432 C C . GLU A 1 181 ? 14.412 1.498 -13.905 1.00 95.62 181 GLU A C 1
ATOM 1434 O O . GLU A 1 181 ? 13.683 0.580 -13.536 1.00 95.62 181 GLU A O 1
ATOM 1439 N N . ARG A 1 182 ? 14.497 2.655 -13.253 1.00 96.94 182 ARG A N 1
ATOM 1440 C CA . ARG A 1 182 ? 13.681 3.008 -12.093 1.00 96.94 182 ARG A CA 1
ATOM 1441 C C . ARG A 1 182 ? 12.508 3.871 -12.521 1.00 96.94 182 ARG A C 1
ATOM 1443 O O . ARG A 1 182 ? 12.694 4.904 -13.164 1.00 96.94 182 ARG A O 1
ATOM 1450 N N . TRP A 1 183 ? 11.300 3.476 -12.140 1.00 97.50 183 TRP A N 1
ATOM 1451 C CA . TRP A 1 183 ? 10.072 4.233 -12.374 1.00 97.50 183 TRP A CA 1
ATOM 1452 C C . TRP A 1 183 ? 9.523 4.787 -11.069 1.00 97.50 183 TRP A C 1
ATOM 1454 O O . TRP A 1 183 ? 9.314 4.045 -10.112 1.00 97.50 183 TRP A O 1
ATOM 1464 N N . ILE A 1 184 ? 9.232 6.088 -11.054 1.00 97.50 184 ILE A N 1
ATOM 1465 C CA . ILE A 1 184 ? 8.752 6.785 -9.862 1.00 97.50 184 ILE A CA 1
ATOM 1466 C C . ILE A 1 184 ? 7.367 7.369 -10.123 1.00 97.50 184 ILE A C 1
ATOM 1468 O O . ILE A 1 184 ? 7.163 8.197 -11.014 1.00 97.50 184 ILE A O 1
ATOM 1472 N N . TYR A 1 185 ? 6.417 6.983 -9.282 1.00 97.31 185 TYR A N 1
ATOM 1473 C CA . TYR A 1 185 ? 5.076 7.542 -9.215 1.00 97.31 185 TYR A CA 1
ATOM 1474 C C . TYR A 1 185 ? 4.938 8.374 -7.948 1.00 97.31 185 TYR A C 1
ATOM 1476 O O . TYR A 1 185 ? 5.368 7.958 -6.872 1.00 97.31 185 TYR A O 1
ATOM 1484 N N . ARG A 1 186 ? 4.311 9.544 -8.062 1.00 97.25 186 ARG A N 1
ATOM 1485 C CA . ARG A 1 186 ? 4.028 10.425 -6.928 1.00 97.25 186 ARG A CA 1
ATOM 1486 C C . ARG A 1 186 ? 2.538 10.666 -6.830 1.00 97.25 186 ARG A C 1
ATOM 1488 O O . ARG A 1 186 ? 1.869 10.895 -7.836 1.00 97.25 186 ARG A O 1
ATOM 1495 N N . TYR A 1 187 ? 2.048 10.630 -5.604 1.00 95.88 187 TYR A N 1
ATOM 1496 C CA . TYR A 1 187 ? 0.659 10.883 -5.288 1.00 95.88 187 TYR A CA 1
ATOM 1497 C C . TYR A 1 187 ? 0.547 11.792 -4.074 1.00 95.88 187 TYR A C 1
ATOM 1499 O O . TYR A 1 187 ? 1.442 11.862 -3.228 1.00 95.88 187 TYR A O 1
ATOM 1507 N N . ARG A 1 188 ? -0.599 12.452 -3.970 1.00 93.75 188 ARG A N 1
ATOM 1508 C CA . ARG A 1 188 ? -0.958 13.334 -2.874 1.00 93.75 188 ARG A CA 1
ATOM 1509 C C . ARG A 1 188 ? -2.360 12.997 -2.398 1.00 93.75 188 ARG A C 1
ATOM 1511 O O . ARG A 1 188 ? -3.281 12.888 -3.204 1.00 93.75 188 ARG A O 1
ATOM 1518 N N . LEU A 1 189 ? -2.509 12.835 -1.090 1.00 91.69 189 LEU A N 1
ATOM 1519 C CA . LEU A 1 189 ? -3.808 12.651 -0.461 1.00 91.69 189 LEU A CA 1
ATOM 1520 C C . LEU A 1 189 ? -4.654 13.916 -0.640 1.00 91.69 189 LEU A C 1
ATOM 1522 O O . LEU A 1 189 ? -4.211 15.013 -0.280 1.00 91.69 189 LEU A O 1
ATOM 1526 N N . ASP A 1 190 ? -5.867 13.753 -1.160 1.00 81.19 190 ASP A N 1
ATOM 1527 C CA . ASP A 1 190 ? -6.845 14.832 -1.255 1.00 81.19 190 ASP A CA 1
ATOM 1528 C C . ASP A 1 190 ? -7.527 15.017 0.109 1.00 81.19 190 ASP A C 1
ATOM 1530 O O . ASP A 1 190 ? -8.303 14.175 0.561 1.00 81.19 190 ASP A O 1
ATOM 1534 N N . THR A 1 191 ? -7.155 16.073 0.833 1.00 72.94 191 THR A N 1
ATOM 1535 C CA . THR A 1 191 ? -7.685 16.372 2.170 1.00 72.94 191 THR A CA 1
ATOM 1536 C C . THR A 1 191 ? -7.806 17.878 2.384 1.00 72.94 191 THR A C 1
ATOM 1538 O O . THR A 1 191 ? -6.986 18.671 1.913 1.00 72.94 191 THR A O 1
ATOM 1541 N N . THR A 1 192 ? -8.836 18.279 3.128 1.00 61.75 192 THR A N 1
ATOM 1542 C CA . THR A 1 192 ? -9.225 19.679 3.350 1.00 61.75 192 THR A CA 1
ATOM 1543 C C . THR A 1 192 ? -8.394 20.393 4.415 1.00 61.75 192 THR A C 1
ATOM 1545 O O . THR A 1 192 ? -8.405 21.621 4.489 1.00 61.75 192 THR A O 1
ATOM 1548 N N . THR A 1 193 ? -7.650 19.670 5.257 1.00 57.84 193 THR A N 1
ATOM 1549 C CA . THR A 1 193 ? -6.865 20.298 6.328 1.00 57.84 193 THR A CA 1
ATOM 1550 C C . THR A 1 193 ? -5.713 21.101 5.699 1.00 57.84 193 THR A C 1
ATOM 1552 O O . THR A 1 193 ? -4.941 20.542 4.938 1.00 57.84 193 THR A O 1
ATOM 1555 N N . GLN A 1 194 ? -5.516 22.389 5.974 1.00 51.31 194 GLN A N 1
ATOM 1556 C CA . GLN A 1 194 ? -4.328 23.128 5.499 1.00 51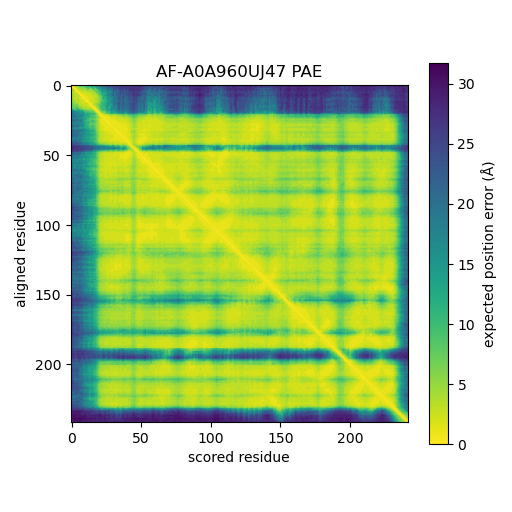.31 194 GLN A CA 1
ATOM 1557 C C . GLN A 1 194 ? -3.321 23.334 6.644 1.00 51.31 194 GLN A C 1
ATOM 1559 O O . GLN A 1 194 ? -3.715 23.580 7.780 1.00 51.31 194 GLN A O 1
ATOM 1564 N N . GLY A 1 195 ? -2.011 23.253 6.360 1.00 52.22 195 GLY A N 1
ATOM 1565 C CA . GLY A 1 195 ? -1.028 24.057 7.106 1.00 52.22 195 GLY A CA 1
ATOM 1566 C C . GLY A 1 195 ? 0.159 23.388 7.817 1.00 52.22 195 GLY A C 1
ATOM 1567 O O . GLY A 1 195 ? 1.137 24.093 8.031 1.00 52.22 195 GLY A O 1
ATOM 1568 N N . LYS A 1 196 ? 0.178 22.090 8.175 1.00 49.00 196 LYS A N 1
ATOM 1569 C CA . LYS A 1 196 ? 1.365 21.498 8.869 1.00 49.00 196 LYS A CA 1
ATOM 1570 C C . LYS A 1 196 ? 1.739 20.046 8.531 1.00 49.00 196 LYS A C 1
ATOM 1572 O O . LYS A 1 196 ? 2.780 19.577 8.983 1.00 49.00 196 LYS A O 1
ATOM 1577 N N . ALA A 1 197 ? 0.958 19.345 7.710 1.00 62.34 197 ALA A N 1
ATOM 1578 C CA . ALA A 1 197 ? 1.167 17.924 7.403 1.00 62.34 197 ALA A CA 1
ATOM 1579 C C . ALA A 1 197 ? 1.475 17.637 5.920 1.00 62.34 197 ALA A C 1
ATOM 1581 O O . ALA A 1 197 ? 1.351 16.495 5.498 1.00 62.34 197 ALA A O 1
ATOM 1582 N N . GLU A 1 198 ? 1.888 18.631 5.122 1.00 71.06 198 GLU A N 1
ATOM 1583 C CA . GLU A 1 198 ? 1.997 18.479 3.656 1.00 71.06 198 GLU A CA 1
ATOM 1584 C C . GLU A 1 198 ? 2.899 17.313 3.231 1.00 71.06 198 GLU A C 1
ATOM 1586 O O . GLU A 1 198 ? 2.520 16.499 2.395 1.00 71.06 198 GLU A O 1
ATOM 1591 N N . ARG A 1 199 ? 4.055 17.143 3.889 1.00 75.19 199 ARG A N 1
ATOM 1592 C CA . ARG A 1 199 ? 4.943 16.001 3.625 1.00 75.19 199 ARG A CA 1
ATOM 1593 C C . ARG A 1 199 ? 4.274 14.652 3.916 1.00 75.19 199 ARG A C 1
ATOM 1595 O O . ARG A 1 199 ? 4.566 13.683 3.234 1.00 75.19 199 ARG A O 1
ATOM 1602 N N . LYS A 1 200 ? 3.381 14.587 4.907 1.00 83.44 200 LYS A N 1
ATOM 1603 C CA . LYS A 1 200 ? 2.699 13.352 5.331 1.00 83.44 200 LYS A CA 1
ATOM 1604 C C . LYS A 1 200 ? 1.622 12.893 4.346 1.00 83.44 200 LYS A C 1
ATOM 1606 O O . LYS A 1 200 ? 1.209 11.747 4.383 1.00 83.44 200 LYS A O 1
ATOM 1611 N N . ARG A 1 201 ? 1.186 13.784 3.453 1.00 87.56 201 ARG A N 1
ATOM 1612 C CA . ARG A 1 201 ? 0.166 13.505 2.429 1.00 87.56 201 ARG A CA 1
ATOM 1613 C C . ARG A 1 201 ? 0.742 12.958 1.146 1.00 87.56 201 ARG A C 1
ATOM 1615 O O . ARG A 1 201 ? -0.018 12.585 0.259 1.00 87.56 201 ARG A O 1
ATOM 1622 N N . ARG A 1 202 ? 2.065 12.981 1.015 1.00 92.31 202 ARG A N 1
ATOM 1623 C CA . ARG A 1 202 ? 2.740 12.498 -0.175 1.00 92.31 202 ARG A CA 1
ATOM 1624 C C . ARG A 1 202 ? 2.976 11.010 -0.043 1.00 92.31 202 ARG A C 1
ATOM 1626 O O . ARG A 1 202 ? 3.537 10.553 0.954 1.00 92.31 202 ARG A O 1
ATOM 1633 N N . ALA A 1 203 ? 2.558 10.296 -1.074 1.00 94.94 203 ALA A N 1
ATOM 1634 C CA . ALA A 1 203 ? 2.897 8.909 -1.284 1.00 94.94 203 ALA A CA 1
ATOM 1635 C C . ALA A 1 203 ? 3.787 8.785 -2.523 1.00 94.94 203 ALA A C 1
ATOM 1637 O O . ALA A 1 203 ? 3.642 9.543 -3.489 1.00 94.94 203 ALA A O 1
ATOM 1638 N N . ARG A 1 204 ? 4.713 7.834 -2.495 1.00 96.50 204 ARG A N 1
ATOM 1639 C CA . ARG A 1 204 ? 5.602 7.517 -3.612 1.00 96.50 204 ARG A CA 1
ATOM 1640 C C . ARG A 1 204 ? 5.581 6.015 -3.847 1.00 96.50 204 ARG A C 1
ATOM 1642 O O . ARG A 1 204 ? 5.658 5.252 -2.893 1.00 96.50 204 ARG A O 1
ATOM 1649 N N . GLY A 1 205 ? 5.455 5.622 -5.107 1.00 96.75 205 GLY A N 1
ATOM 1650 C CA . GLY A 1 205 ? 5.681 4.252 -5.554 1.00 96.75 205 GLY A CA 1
ATOM 1651 C C . GLY A 1 205 ? 6.927 4.224 -6.425 1.00 96.75 205 GLY A C 1
ATOM 1652 O O . GLY A 1 205 ? 6.981 4.956 -7.414 1.00 96.75 205 GLY A O 1
ATOM 1653 N N . GLU A 1 206 ? 7.912 3.420 -6.059 1.00 97.19 206 GLU A N 1
ATOM 1654 C CA . GLU A 1 206 ? 9.132 3.202 -6.832 1.00 97.19 206 GLU A CA 1
ATOM 1655 C C . GLU A 1 206 ? 9.175 1.757 -7.306 1.00 97.19 206 GLU A C 1
ATOM 1657 O O . GLU A 1 206 ? 8.836 0.845 -6.557 1.00 97.19 206 GLU A O 1
ATOM 1662 N N . PHE A 1 207 ? 9.559 1.562 -8.561 1.00 96.56 207 PHE A N 1
ATOM 1663 C CA . PHE A 1 207 ? 9.645 0.250 -9.186 1.00 96.56 207 PHE A CA 1
ATOM 1664 C C . PHE A 1 207 ? 10.974 0.170 -9.926 1.00 96.56 207 PHE A C 1
ATOM 1666 O O . PHE A 1 207 ? 11.185 0.931 -10.875 1.00 96.56 207 PHE A O 1
ATOM 1673 N N . ASP A 1 208 ? 11.855 -0.724 -9.489 1.00 96.12 208 ASP A N 1
ATOM 1674 C CA . ASP A 1 208 ? 13.126 -0.978 -10.160 1.00 96.12 208 ASP A CA 1
ATOM 1675 C C . ASP A 1 208 ? 12.970 -2.179 -11.086 1.00 96.12 208 ASP A C 1
ATOM 1677 O O . ASP A 1 208 ? 12.586 -3.269 -10.658 1.00 96.12 208 ASP A O 1
ATOM 1681 N N . PHE A 1 209 ? 13.269 -1.975 -12.365 1.00 95.00 209 PHE A N 1
ATOM 1682 C CA . PHE A 1 209 ? 13.214 -3.004 -13.392 1.00 95.00 209 PHE A CA 1
ATOM 1683 C C . PHE A 1 209 ? 14.611 -3.370 -13.878 1.00 95.00 209 PHE A C 1
ATOM 1685 O O . PHE A 1 209 ? 15.455 -2.492 -14.057 1.00 95.00 209 PHE A O 1
ATOM 1692 N N . GLY A 1 210 ? 14.832 -4.653 -14.153 1.00 93.00 210 GLY A N 1
ATOM 1693 C CA . GLY A 1 210 ? 16.048 -5.149 -14.785 1.00 93.00 210 GLY A CA 1
ATOM 1694 C C . GLY A 1 210 ? 16.138 -4.782 -16.272 1.00 93.00 210 GLY A C 1
ATOM 1695 O O . GLY A 1 210 ? 15.181 -4.257 -16.855 1.00 93.00 210 GLY A O 1
ATOM 1696 N N . PRO A 1 211 ? 17.279 -5.068 -16.928 1.00 89.88 211 PRO A N 1
ATOM 1697 C CA . PRO A 1 211 ? 17.471 -4.795 -18.356 1.00 89.88 211 PRO A CA 1
ATOM 1698 C C . PRO A 1 211 ? 16.462 -5.525 -19.258 1.00 89.88 211 PRO A C 1
ATOM 1700 O O . PRO A 1 211 ? 16.059 -5.010 -20.301 1.00 89.88 211 PRO A O 1
ATOM 1703 N N . ASP A 1 212 ? 16.018 -6.704 -18.830 1.00 88.44 212 ASP A N 1
ATO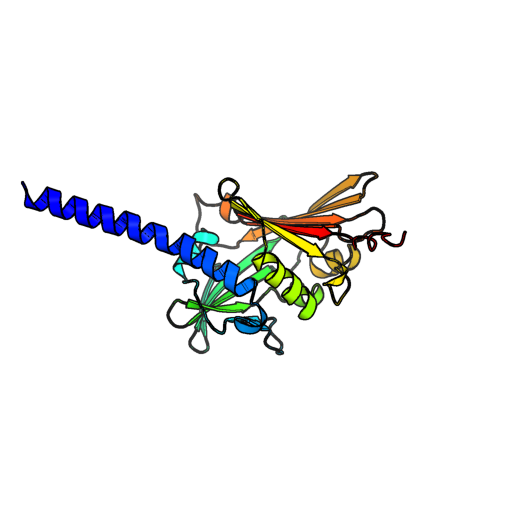M 1704 C CA . ASP A 1 212 ? 14.977 -7.527 -19.453 1.00 88.44 212 ASP A CA 1
ATOM 1705 C C . ASP A 1 212 ? 13.547 -7.014 -19.193 1.00 88.44 212 ASP A C 1
ATOM 1707 O O . ASP A 1 212 ? 12.589 -7.480 -19.810 1.00 88.44 212 ASP A O 1
ATOM 1711 N N . GLY A 1 213 ? 13.395 -5.995 -18.342 1.00 87.94 213 GLY A N 1
ATOM 1712 C CA . GLY A 1 213 ? 12.117 -5.396 -17.977 1.00 87.94 213 GLY A CA 1
ATOM 1713 C C . GLY A 1 213 ? 11.373 -6.118 -16.859 1.00 87.94 213 GLY A C 1
ATOM 1714 O O . GLY A 1 213 ? 10.216 -5.769 -16.612 1.00 87.94 213 GLY A O 1
ATOM 1715 N N . GLU A 1 214 ? 12.004 -7.083 -16.193 1.00 88.94 214 GLU A N 1
ATOM 1716 C CA . GLU A 1 214 ? 11.435 -7.734 -15.018 1.00 88.94 214 GLU A CA 1
ATOM 1717 C C . GLU A 1 214 ? 11.500 -6.835 -13.783 1.00 88.94 214 GLU A C 1
ATOM 1719 O O . GLU A 1 214 ? 12.454 -6.081 -13.606 1.00 88.94 214 GLU A O 1
ATOM 1724 N N . LEU A 1 215 ? 10.495 -6.922 -12.910 1.00 91.81 215 LEU A N 1
ATOM 1725 C CA . LEU A 1 215 ? 10.483 -6.189 -11.645 1.00 91.81 215 LEU A CA 1
ATOM 1726 C C . LEU A 1 215 ? 11.488 -6.817 -10.664 1.00 91.81 215 LEU A C 1
ATOM 1728 O O . LEU A 1 215 ? 11.383 -8.002 -10.343 1.00 91.81 215 LEU A O 1
ATOM 1732 N N . LEU A 1 216 ? 12.438 -6.013 -10.189 1.00 92.69 216 LEU A N 1
ATOM 1733 C CA . LEU A 1 216 ? 13.481 -6.398 -9.233 1.00 92.69 216 LEU A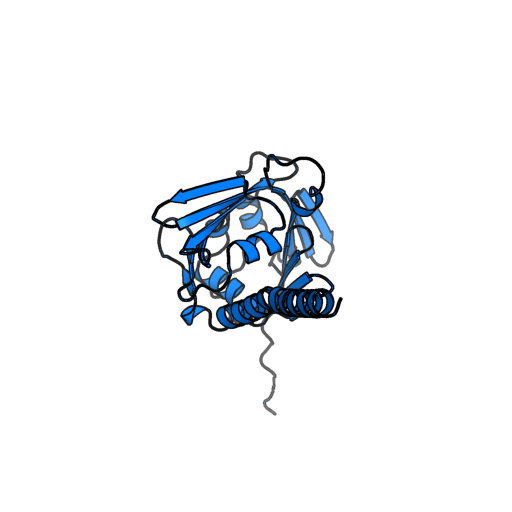 CA 1
ATOM 1734 C C . LEU A 1 216 ? 13.154 -5.947 -7.813 1.00 92.69 216 LEU A C 1
ATOM 1736 O O . LEU A 1 216 ? 13.434 -6.663 -6.858 1.00 92.69 216 LEU A O 1
ATOM 1740 N N . SER A 1 217 ? 12.553 -4.771 -7.662 1.00 94.38 217 SER A N 1
ATOM 1741 C CA . SER A 1 217 ? 12.066 -4.305 -6.369 1.00 94.38 217 SER A CA 1
ATOM 1742 C C . SER A 1 217 ? 10.893 -3.349 -6.535 1.00 94.38 217 SER A C 1
ATOM 1744 O O . SER A 1 217 ? 10.706 -2.726 -7.586 1.00 94.38 217 SER A O 1
ATOM 1746 N N . LEU A 1 218 ? 10.087 -3.246 -5.483 1.00 94.31 218 LEU A N 1
ATOM 1747 C CA . LEU A 1 218 ? 9.052 -2.230 -5.362 1.00 94.31 218 LEU A CA 1
ATOM 1748 C C . LEU A 1 218 ? 9.164 -1.564 -3.989 1.00 94.31 218 LEU A C 1
ATOM 1750 O O . LEU A 1 218 ? 9.331 -2.240 -2.975 1.00 94.31 218 LEU A O 1
ATOM 1754 N N . GLU A 1 219 ? 9.032 -0.247 -3.943 1.00 95.81 219 GLU A N 1
ATOM 1755 C CA . GLU A 1 219 ? 8.933 0.513 -2.701 1.00 95.81 219 GLU A CA 1
ATOM 1756 C C . GLU A 1 219 ? 7.661 1.358 -2.706 1.00 95.81 219 GLU A C 1
ATOM 1758 O O . GLU A 1 219 ? 7.353 2.057 -3.670 1.00 95.81 219 GLU A O 1
ATOM 1763 N N . ALA A 1 220 ? 6.914 1.305 -1.609 1.00 95.00 220 ALA A N 1
ATOM 1764 C CA . ALA A 1 220 ? 5.797 2.186 -1.333 1.00 95.00 220 ALA A CA 1
ATOM 1765 C C . ALA A 1 220 ? 6.125 3.028 -0.100 1.00 95.00 220 ALA A C 1
ATOM 1767 O O . ALA A 1 220 ? 6.281 2.500 1.001 1.00 95.00 220 ALA A O 1
ATOM 1768 N N . ALA A 1 221 ? 6.193 4.343 -0.269 1.00 95.00 221 ALA A N 1
ATOM 1769 C CA . ALA A 1 221 ? 6.419 5.285 0.815 1.00 95.00 221 ALA A CA 1
ATOM 1770 C C . ALA A 1 221 ? 5.185 6.159 1.044 1.00 95.00 221 ALA A C 1
ATOM 1772 O O . ALA A 1 221 ? 4.580 6.652 0.093 1.00 95.00 221 ALA A O 1
ATOM 1773 N N . LEU A 1 222 ? 4.844 6.397 2.310 1.00 92.44 222 LEU A N 1
ATOM 1774 C CA . LEU A 1 222 ? 3.827 7.351 2.748 1.00 92.44 222 LEU A CA 1
ATOM 1775 C C . LEU A 1 222 ? 4.409 8.225 3.859 1.00 92.44 222 LEU A C 1
ATOM 1777 O O . LEU A 1 222 ? 4.702 7.760 4.963 1.00 92.44 222 LEU A O 1
ATOM 1781 N N . GLY A 1 223 ? 4.576 9.516 3.576 1.00 89.12 223 GLY A N 1
ATOM 1782 C CA . GLY A 1 223 ? 5.150 10.460 4.526 1.00 89.12 223 GLY A CA 1
ATOM 1783 C C . GLY A 1 223 ? 6.578 10.096 4.939 1.00 89.12 223 GLY A C 1
ATOM 1784 O O . GLY A 1 223 ? 7.534 10.475 4.272 1.00 89.12 223 GLY A O 1
ATOM 1785 N N . ARG A 1 224 ? 6.723 9.438 6.093 1.00 89.56 224 ARG A N 1
ATOM 1786 C CA . ARG A 1 224 ? 8.010 8.970 6.645 1.00 89.56 224 ARG A CA 1
ATOM 1787 C C . ARG A 1 224 ? 8.097 7.449 6.779 1.00 89.56 224 ARG A C 1
ATOM 1789 O O . ARG A 1 224 ? 9.064 6.969 7.349 1.00 89.56 224 ARG A O 1
ATOM 1796 N N . HIS A 1 225 ? 7.055 6.738 6.368 1.00 91.50 225 HIS A N 1
ATOM 1797 C CA . HIS A 1 225 ? 6.979 5.288 6.417 1.00 91.50 225 HIS A CA 1
ATOM 1798 C C . HIS A 1 225 ? 7.284 4.736 5.033 1.00 91.50 225 HIS A C 1
ATOM 1800 O O . HIS A 1 225 ? 6.816 5.304 4.046 1.00 91.50 225 HIS A O 1
ATOM 1806 N N . ALA A 1 226 ? 8.036 3.644 4.965 1.00 94.62 226 ALA A N 1
ATOM 1807 C CA . ALA A 1 226 ? 8.347 2.975 3.708 1.00 94.62 226 ALA A CA 1
ATOM 1808 C C . ALA A 1 226 ? 8.185 1.461 3.839 1.00 94.62 226 ALA A C 1
ATOM 1810 O O . ALA A 1 226 ? 8.515 0.863 4.863 1.00 94.62 226 ALA A O 1
ATOM 1811 N N . LEU A 1 227 ? 7.677 0.846 2.784 1.00 94.12 227 LEU A N 1
ATOM 1812 C CA . LEU A 1 227 ? 7.542 -0.588 2.636 1.00 94.12 227 LEU A CA 1
ATOM 1813 C C . LEU A 1 227 ? 8.257 -0.979 1.353 1.00 94.12 227 LEU A C 1
ATOM 1815 O O . LEU A 1 227 ? 7.872 -0.520 0.283 1.00 94.12 227 LEU A O 1
ATOM 1819 N N . SER A 1 228 ? 9.289 -1.802 1.461 1.00 95.56 228 SER A N 1
ATOM 1820 C CA . SER A 1 228 ? 10.067 -2.269 0.316 1.00 95.56 228 SER A CA 1
ATOM 1821 C C . SER A 1 228 ? 9.939 -3.775 0.167 1.00 95.56 228 SER A C 1
ATOM 1823 O O . SER A 1 228 ? 9.856 -4.509 1.155 1.00 95.56 228 SER A O 1
ATOM 1825 N N . PHE A 1 229 ? 9.907 -4.215 -1.080 1.00 94.12 229 PHE A N 1
ATOM 1826 C CA . PHE A 1 229 ? 9.869 -5.607 -1.471 1.00 94.12 229 PHE A CA 1
ATOM 1827 C C . PHE A 1 229 ? 10.986 -5.851 -2.472 1.00 94.12 229 PHE A C 1
ATOM 1829 O O . PHE A 1 229 ? 10.941 -5.318 -3.580 1.00 94.12 229 PHE A O 1
ATOM 1836 N N . ASP A 1 230 ? 11.959 -6.663 -2.086 1.00 94.12 230 ASP A N 1
ATOM 1837 C CA . ASP A 1 230 ? 13.046 -7.080 -2.965 1.00 94.12 230 ASP A CA 1
ATOM 1838 C C . ASP A 1 230 ? 12.712 -8.449 -3.559 1.00 94.12 230 ASP A C 1
ATOM 1840 O O . ASP A 1 230 ? 12.393 -9.394 -2.833 1.00 94.12 230 ASP A O 1
ATOM 1844 N N . VAL A 1 231 ? 12.755 -8.553 -4.884 1.00 91.25 231 VAL A N 1
ATOM 1845 C CA . VAL A 1 231 ? 12.492 -9.794 -5.612 1.00 91.25 231 VAL A CA 1
ATOM 1846 C C . VAL A 1 231 ? 13.810 -10.535 -5.753 1.00 91.25 231 VAL A C 1
ATOM 1848 O O . VAL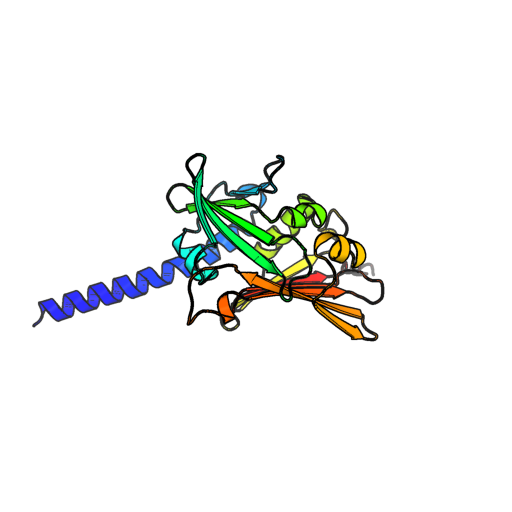 A 1 231 ? 14.677 -10.151 -6.538 1.00 91.25 231 VAL A O 1
ATOM 1851 N N . GLU A 1 232 ? 13.967 -11.616 -4.999 1.00 87.19 232 GLU A N 1
ATOM 1852 C CA . GLU A 1 232 ? 15.135 -12.476 -5.136 1.00 87.19 232 GLU A CA 1
ATOM 1853 C C . GLU A 1 232 ? 14.883 -13.512 -6.235 1.00 87.19 232 GLU A C 1
ATOM 1855 O O . GLU A 1 232 ? 13.807 -14.111 -6.346 1.00 87.19 232 GLU A O 1
ATOM 1860 N N .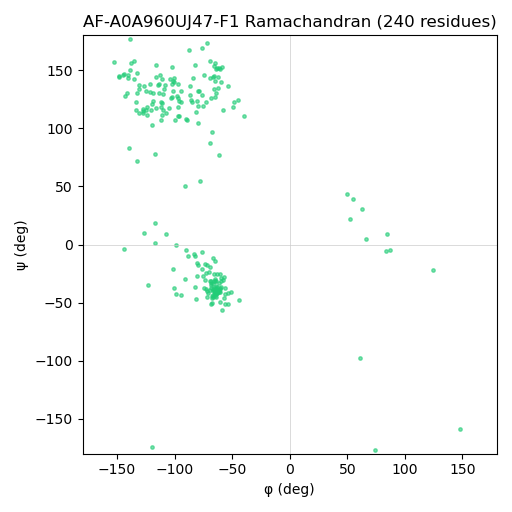 ALA A 1 233 ? 15.898 -13.716 -7.071 1.00 74.56 233 ALA A N 1
ATOM 1861 C CA . ALA A 1 233 ? 15.922 -14.842 -7.987 1.00 74.56 233 ALA A CA 1
ATOM 1862 C C . ALA A 1 233 ? 16.015 -16.155 -7.199 1.00 74.56 233 ALA A C 1
ATOM 1864 O O . ALA A 1 233 ? 16.597 -16.186 -6.110 1.00 74.56 233 ALA A O 1
ATOM 1865 N N . ALA A 1 234 ? 15.523 -17.243 -7.796 1.00 59.09 234 ALA A N 1
ATOM 1866 C CA . ALA A 1 234 ? 15.750 -18.589 -7.294 1.00 59.09 234 ALA A CA 1
ATOM 1867 C C . ALA A 1 234 ? 17.220 -18.753 -6.927 1.00 59.09 234 ALA A C 1
ATOM 1869 O O . ALA A 1 234 ? 18.100 -18.582 -7.779 1.00 59.09 234 ALA A O 1
ATOM 1870 N N . ARG A 1 235 ? 17.509 -19.139 -5.681 1.00 49.03 235 ARG A N 1
ATOM 1871 C CA . ARG A 1 235 ? 18.810 -19.748 -5.415 1.00 49.03 235 ARG A CA 1
ATOM 1872 C C . ARG A 1 235 ? 18.899 -20.967 -6.323 1.00 49.03 235 ARG A C 1
ATOM 1874 O O . ARG A 1 235 ? 18.108 -21.897 -6.169 1.00 49.03 235 ARG A O 1
ATOM 1881 N N . ALA A 1 236 ? 19.840 -20.948 -7.270 1.00 41.72 236 ALA A N 1
ATOM 1882 C CA . ALA A 1 236 ? 20.247 -22.158 -7.965 1.00 41.72 236 ALA A CA 1
ATOM 1883 C C . ALA A 1 236 ? 20.490 -23.213 -6.884 1.00 41.72 236 ALA A C 1
ATOM 1885 O O . ALA A 1 236 ? 21.211 -22.942 -5.919 1.00 41.72 236 ALA A O 1
ATOM 1886 N N . ALA A 1 237 ? 19.782 -24.338 -6.984 1.00 40.91 237 ALA A N 1
ATOM 1887 C CA . ALA A 1 237 ? 19.930 -25.433 -6.048 1.00 40.91 237 ALA A CA 1
ATOM 1888 C C . ALA A 1 237 ? 21.424 -25.729 -5.925 1.00 40.91 237 ALA A C 1
ATOM 1890 O O . ALA A 1 237 ? 22.087 -25.999 -6.921 1.00 40.91 237 ALA A O 1
ATOM 1891 N N . ASP A 1 238 ? 21.920 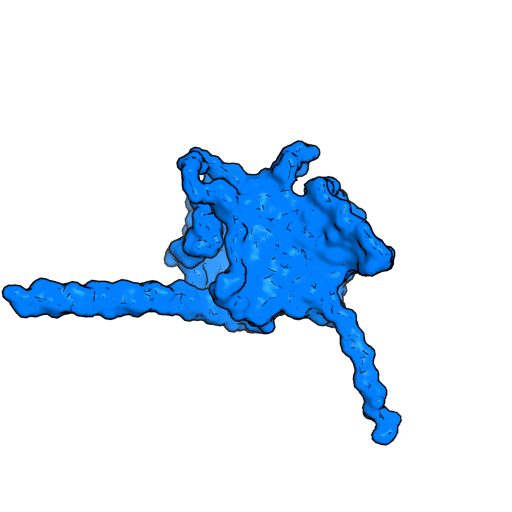-25.564 -4.704 1.00 40.28 238 ASP A N 1
ATOM 1892 C CA . ASP A 1 238 ? 23.268 -25.870 -4.262 1.00 40.28 238 ASP A CA 1
ATOM 1893 C C . ASP A 1 238 ? 23.713 -27.184 -4.922 1.00 40.28 238 ASP A C 1
ATOM 1895 O O . ASP A 1 238 ? 23.146 -28.244 -4.635 1.00 40.28 238 ASP A O 1
ATOM 1899 N N . ASP A 1 239 ? 24.673 -27.091 -5.849 1.00 40.91 239 ASP A N 1
ATOM 1900 C CA . ASP A 1 239 ? 25.424 -28.213 -6.410 1.00 40.91 239 ASP A CA 1
ATOM 1901 C C . ASP A 1 239 ? 26.185 -28.880 -5.253 1.00 40.91 239 ASP A C 1
ATOM 1903 O O . ASP A 1 239 ? 27.379 -28.692 -5.033 1.00 40.91 239 ASP A O 1
ATOM 1907 N N . ARG A 1 240 ? 25.453 -29.656 -4.454 1.00 44.34 240 ARG A N 1
ATOM 1908 C CA . ARG A 1 240 ? 25.977 -30.624 -3.500 1.00 44.34 240 ARG A CA 1
ATOM 1909 C C . ARG A 1 240 ? 25.521 -32.009 -3.914 1.00 44.34 240 ARG A C 1
ATOM 1911 O O . ARG A 1 240 ? 24.620 -32.607 -3.328 1.00 44.34 240 ARG A O 1
ATOM 1918 N N . LYS A 1 241 ? 26.213 -32.518 -4.929 1.00 44.06 241 LYS A N 1
ATOM 1919 C CA . LYS A 1 241 ? 26.568 -33.932 -5.035 1.00 44.06 241 LYS A CA 1
ATOM 1920 C C . LYS A 1 241 ? 27.994 -34.054 -5.564 1.00 44.06 241 LYS A C 1
ATOM 1922 O O . LYS A 1 241 ? 28.180 -34.303 -6.747 1.00 44.06 241 LYS A O 1
ATOM 1927 N N . GLU A 1 242 ? 28.957 -33.936 -4.658 1.00 36.94 242 GLU A N 1
ATOM 1928 C CA . GLU A 1 242 ? 30.130 -34.820 -4.625 1.00 36.94 242 GLU A CA 1
ATOM 1929 C C . GLU A 1 242 ? 30.364 -35.275 -3.183 1.00 36.94 242 GLU A C 1
ATOM 1931 O O . GLU A 1 242 ? 30.253 -34.422 -2.270 1.00 36.94 242 GLU A O 1
#

Radius of gyration: 20.48 Å; Cα contacts (8 Å, |Δi|>4): 437; chains: 1; bounding box: 53×59×69 Å

Mean predicted aligned error: 8.11 Å

Foldseek 3Di:
DVVVVVVVVVVVVVVVVVVVQLVVLVLVVLQCLLVVVVQWDFDPDLFRKIFGPPFRAFPVSVCVVLVDAAQDWDQDPQWTKGWWWWAWVPHDPAGTWIWIFTDHVRTGGMITGGSLVVLFAPRQRVSQVSSQSSVWDADPVQQETEGEREPVSRPDAGGFPVSCCVRRNAAPDWDDDPFFIKGKIKIFTDHDDDDDCRLQRIKMWIFTAGPVRGTQKIWIDGRRHIYIYGYDYDDPPPPPDD

Secondary structure (DSSP, 8-state):
-HHHHHHHHHHHHHHHHHHHHHHHHHHHHHHHHHTHHHHEEEE-SSS-EEEESS---BHHHHHHHH-S--SEEEEETTEEEEEEEEEESS--SPPPEEEEEEEETTEEEEEEPPHHHHHH--HHHHHHHHHHGGG-EEETTTTEEEEEEEGGG-SSPPPPHHHHHHHH-S-SEEEEETTEEEEEEEEEE--S--SS-GGGGEEEEEEEE-TTS-EEEEEEEETTEEEEEEEE----------

Solvent-accessible surface area (backbone atoms only — not comparable to full-atom values): 13134 Å² total; per-residue (Å²): 120,72,66,63,56,54,52,51,52,52,53,50,53,51,54,57,55,58,64,53,50,57,59,52,44,53,52,49,50,30,51,38,22,54,47,30,81,79,32,39,46,74,49,98,60,99,55,60,26,41,35,40,76,67,53,72,48,35,57,69,51,52,43,64,70,52,64,53,78,56,54,43,76,49,78,58,96,87,22,46,32,36,29,42,37,29,34,48,51,76,77,82,84,64,79,55,46,40,38,34,42,27,21,50,97,54,21,43,32,32,40,35,53,29,75,58,49,62,78,58,41,53,71,69,42,49,49,46,56,52,30,28,48,30,72,33,53,72,41,78,90,67,40,30,34,41,20,65,40,53,51,85,70,40,91,57,83,74,56,35,66,68,58,46,33,72,61,70,42,75,57,76,45,75,52,77,55,93,76,19,37,37,38,31,37,38,26,35,50,56,58,88,81,82,88,86,54,73,67,40,36,34,33,37,41,39,37,36,24,36,76,89,43,47,64,40,32,42,34,44,33,45,46,68,36,36,42,34,38,40,47,41,74,72,76,74,77,77,91,78,86,129

Sequence (242 aa):
MTYQRRLLTILLVIGVAASGCVYWRLLKFKHQLDDFHENFAFQSDSTYTLVSRHPLLSGGDIDGIMEVEPTERATRGGLEWRDYAFAKEPPDGSPPLVYRFGFEDDLLARIEFPTQFTLLYPDTMLTSLLASLGQADVDKGERSARARLMREQLATALPDRRRLAAVLGPPVERDSSETGERWIYRYRLDTTTQGKAERKRRARGEFDFGPDGELLSLEAALGRHALSFDVEAARAADDRKE

Nearest PDB structures (foldseek):
  4ovm-assembly4_G  TM=4.427E-01  e=8.916E-02  Streptomyces carzinostaticus subsp. neocarzinostaticus
  4ovm-assembly1_A  TM=3.928E-01  e=4.641E-02  Streptomyces carzinostaticus subsp. neocarzinostaticus
  4ovm-assembly5_I  TM=3.259E-01  e=1.713E-01  Streptomyces carzinostaticus subsp. neocarzinostaticus
  7v62-assembly1_A  TM=4.637E-01  e=3.753E+00  Homo sapiens
  7v62-assembly1_C  TM=5.100E-01  e=4.484E+00  Homo sapiens

pLDDT: mean 85.83, std 13.94, range [36.94, 98.19]